Protein AF-A0A1S3HRX1-F1 (afdb_monomer)

Solvent-accessible surface area (backbone atoms only — not comparable to full-atom values): 18757 Å² total; per-residue (Å²): 133,86,77,90,82,87,77,85,77,75,80,80,74,77,83,74,83,79,82,74,72,80,75,78,75,83,76,80,78,80,82,83,80,86,71,64,78,65,57,63,56,55,52,52,51,55,53,50,52,54,50,50,53,50,50,52,53,52,52,49,51,52,48,61,72,64,44,75,78,81,74,72,82,70,83,70,71,83,71,85,70,83,70,76,77,81,67,64,89,84,57,87,84,75,78,77,71,58,75,65,55,68,80,41,41,48,59,50,50,49,50,52,50,49,48,52,53,50,53,50,48,54,63,51,67,52,89,63,55,82,77,51,41,59,55,51,50,53,55,50,51,52,53,50,51,52,54,48,50,55,50,50,52,52,51,51,56,47,48,58,50,47,55,51,32,54,75,67,74,64,65,55,69,66,60,51,53,42,52,50,53,40,49,37,54,50,48,10,49,51,49,41,48,52,39,71,79,34,70,78,41,48,39,72,65,90,72,59,65,88,82,43,62,85,42,58,66,57,50,38,52,54,29,34,53,39,26,49,26,40,48,68,69,65,63,76,48,78,58,42,63,67,38,71,66,54,45,49,53,51,51,52,46,36,52,53,30,50,54,49,51,53,53,52,51,61,61,52,58,69,66,67,76,66,62,72,76,71,76,75,57,72,72,56,58,57,51,53,52,51,53,56,55,55,60,52,61,66,69,66,68,74,76,82,83,80,125

pLDDT: mean 76.07, std 16.67, range [39.56, 96.69]

Secondary structure (DSSP, 8-state):
------------------------------------HHHHHHHHHHHHHHHHHHHHHHHHHHHHHHS---S-----------------TTS-TT----HHHHHTHHHHHHHHHHHHHHHHHHHHHS---HHHHHHHHHHHHHHHHHHHHHHHHHHHHHHHHHHHHHHTT---HHHHHHHHHHHHHHHHHHHHHHHHH-GGGEE--S--TTT-GGGHHHHHHHHHHHHHHHHTT----S-EE-SHHHHHHHHHHHHHHHHHHHHHHHHHHTTTS-PPP-PPPHHHHHHHHHHHHHHHHHHTSSSSS--

Organism: Lingula anatina (NCBI:txid7574)

Mean predicted aligned error: 15.57 Å

Foldseek 3Di:
DDDDDDDDDDDDDDPDPPPPPPPPDDPPDPDPDDDPPVVVVVVVVVVVVVVVVVVVVVVVVVCVVVVPPPPDPPPPPPPPPPPVPPDPPPPPPDPPPDPVCLVCLLVVLVVLLVVLLVLLLVLLPDDDDPVRPVVSLVVNLVVLVVSLVVLVVSLVVLVVVQVVCLVVVNHDPVSLVSSLVSLLSSQLSVQLSVCSVPVPQKPPPVDDCVPPVNCSVV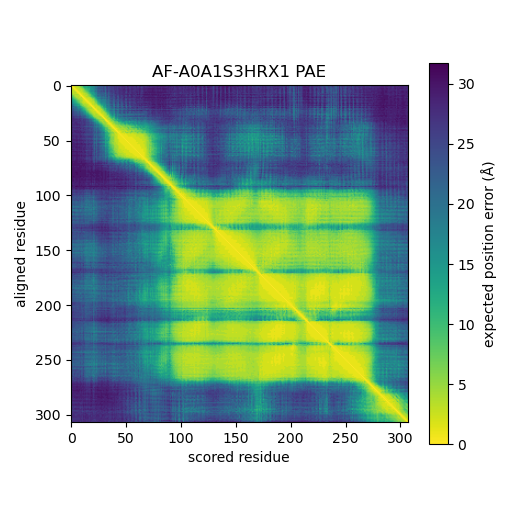SSVLSSVCSVCLLVVVNPRPIDTPDPVNVVSSVVSNVVSVVSVVSVVVVVVVVPPPPPPDDPDVVVVVVVVVVVVVVVVVVVPPPPPPD

Radius of gyration: 33.77 Å; Cα contacts (8 Å, |Δi|>4): 136; chains: 1; bounding box: 106×53×93 Å

Structure (mmCIF, N/CA/C/O backbone):
data_AF-A0A1S3HRX1-F1
#
_entry.id   AF-A0A1S3HRX1-F1
#
loop_
_atom_site.group_PDB
_atom_site.id
_atom_site.type_symbol
_atom_site.label_atom_id
_atom_site.label_alt_id
_atom_site.label_comp_id
_atom_site.label_asym_id
_atom_site.label_entity_id
_atom_site.label_seq_id
_atom_site.pdbx_PDB_ins_code
_atom_site.Cartn_x
_atom_site.Cartn_y
_atom_site.Cartn_z
_atom_site.occupancy
_atom_site.B_iso_or_equiv
_atom_site.auth_seq_id
_atom_site.auth_comp_id
_atom_site.auth_asym_id
_atom_site.auth_atom_id
_atom_site.pdbx_PDB_model_num
ATOM 1 N N . MET A 1 1 ? 41.537 19.576 -44.761 1.00 42.09 1 MET A N 1
ATOM 2 C CA . MET A 1 1 ? 40.512 20.514 -44.271 1.00 42.09 1 MET A CA 1
ATOM 3 C C . MET A 1 1 ? 39.929 19.881 -43.021 1.00 42.09 1 MET A C 1
ATOM 5 O O . MET A 1 1 ? 39.235 18.886 -43.135 1.00 42.09 1 MET A O 1
ATOM 9 N N . GLU A 1 2 ? 40.541 20.124 -41.858 1.00 39.56 2 GLU A N 1
ATOM 10 C CA . GLU A 1 2 ? 40.197 21.249 -40.954 1.00 39.56 2 GLU A CA 1
ATOM 11 C C . GLU A 1 2 ? 38.741 21.136 -40.477 1.00 39.56 2 GLU A C 1
ATOM 13 O O . GLU A 1 2 ? 37.847 21.041 -41.298 1.00 39.56 2 GLU A O 1
ATOM 18 N N . SER A 1 3 ? 38.386 21.162 -39.197 1.00 43.72 3 SER A N 1
ATOM 19 C CA . SER A 1 3 ? 39.132 21.392 -37.968 1.00 43.72 3 SER A CA 1
ATOM 20 C C . SER A 1 3 ? 38.246 20.938 -36.798 1.00 43.72 3 SER A C 1
ATOM 22 O O . SER A 1 3 ? 37.062 21.253 -36.755 1.00 43.72 3 SER A O 1
ATOM 24 N N . ARG A 1 4 ? 38.834 20.172 -35.877 1.00 50.78 4 ARG A N 1
ATOM 25 C CA . ARG A 1 4 ? 38.803 20.370 -34.418 1.00 50.78 4 ARG A CA 1
ATOM 26 C C . ARG A 1 4 ? 37.615 21.162 -33.840 1.00 50.78 4 ARG A C 1
ATOM 28 O O . ARG A 1 4 ? 37.519 22.378 -33.990 1.00 50.78 4 ARG A O 1
ATOM 35 N N . THR A 1 5 ? 36.822 20.507 -32.996 1.00 58.41 5 THR A N 1
ATOM 36 C CA . THR A 1 5 ? 36.239 21.174 -31.821 1.00 58.41 5 THR A CA 1
ATOM 37 C C . THR A 1 5 ? 36.119 20.183 -30.665 1.00 58.41 5 THR A C 1
ATOM 39 O O . THR A 1 5 ? 35.048 19.672 -30.354 1.00 58.41 5 THR A O 1
ATOM 42 N N . ASP A 1 6 ? 37.260 19.918 -30.027 1.00 50.25 6 ASP A N 1
ATOM 43 C CA . ASP A 1 6 ? 37.322 19.382 -28.669 1.00 50.25 6 ASP A CA 1
ATOM 44 C C . ASP A 1 6 ? 36.661 20.386 -27.715 1.00 50.25 6 ASP A C 1
ATOM 46 O O . ASP A 1 6 ? 37.204 21.462 -27.455 1.00 50.25 6 ASP A O 1
ATOM 50 N N . ARG A 1 7 ? 35.485 20.052 -27.177 1.00 53.97 7 ARG A N 1
ATOM 51 C CA . ARG A 1 7 ? 34.995 20.664 -25.938 1.00 53.97 7 ARG A CA 1
ATOM 52 C C . ARG A 1 7 ? 35.254 19.690 -24.805 1.00 53.97 7 ARG A C 1
ATOM 54 O O . ARG A 1 7 ? 34.470 18.777 -24.566 1.00 53.97 7 ARG A O 1
ATOM 61 N N . GLY A 1 8 ? 36.369 19.916 -24.116 1.00 46.22 8 GLY A N 1
ATOM 62 C CA . GLY A 1 8 ? 36.614 19.350 -22.799 1.00 46.22 8 GLY A CA 1
ATOM 63 C C . GLY A 1 8 ? 35.520 19.811 -21.842 1.00 46.22 8 GLY A C 1
ATOM 64 O O . GLY A 1 8 ? 35.420 20.995 -21.523 1.00 46.22 8 GLY A O 1
ATOM 65 N N . MET A 1 9 ? 34.679 18.876 -21.411 1.00 53.16 9 MET A N 1
ATOM 66 C CA . MET A 1 9 ? 33.860 19.048 -20.220 1.00 53.16 9 MET A CA 1
ATOM 67 C C . MET A 1 9 ? 34.734 18.723 -19.014 1.00 53.16 9 MET A C 1
ATOM 69 O O . MET A 1 9 ? 35.189 17.594 -18.842 1.00 53.16 9 MET A O 1
ATOM 73 N N . SER A 1 10 ? 34.997 19.753 -18.214 1.00 59.03 10 SER A N 1
ATOM 74 C CA . SER A 1 10 ? 35.663 19.654 -16.922 1.00 59.03 10 SER A CA 1
ATOM 75 C C . SER A 1 10 ? 34.950 18.645 -16.012 1.00 59.03 10 SER A C 1
ATOM 77 O O . SER A 1 10 ? 33.716 18.595 -16.014 1.00 59.03 10 SER A O 1
ATOM 79 N N . PRO A 1 11 ? 35.687 17.872 -15.200 1.00 58.03 11 PRO A N 1
ATOM 80 C CA . PRO A 1 11 ? 35.081 16.992 -14.216 1.00 58.03 11 PRO A CA 1
ATOM 81 C C . PRO A 1 11 ? 34.375 17.845 -13.157 1.00 58.03 11 PRO A C 1
ATOM 83 O O . PRO A 1 11 ? 34.993 18.682 -12.497 1.00 58.03 11 PRO A O 1
ATOM 86 N N . LEU A 1 12 ? 33.063 17.646 -13.019 1.00 56.06 12 LEU A N 1
ATOM 87 C CA . LEU A 1 12 ? 32.289 18.142 -11.886 1.00 56.06 12 LEU A CA 1
ATOM 88 C C . LEU A 1 12 ? 32.922 17.583 -10.611 1.00 56.06 12 LEU A C 1
ATOM 90 O O . LEU A 1 12 ? 32.991 16.369 -10.420 1.00 56.06 12 LEU A O 1
ATOM 94 N N . GLY A 1 13 ? 33.440 18.501 -9.796 1.00 50.53 13 GLY A N 1
ATOM 95 C CA . GLY A 1 13 ? 34.113 18.209 -8.544 1.00 50.53 13 GLY A CA 1
ATOM 96 C C . GLY A 1 13 ? 33.256 17.325 -7.649 1.00 50.53 13 GLY A C 1
ATOM 97 O O . GLY A 1 13 ? 32.066 17.572 -7.450 1.00 50.53 13 GLY A O 1
ATOM 98 N N . GLN A 1 14 ? 33.890 16.289 -7.108 1.00 51.47 14 GLN A N 1
ATOM 99 C CA . GLN A 1 14 ? 33.350 15.558 -5.977 1.00 51.47 14 GLN A CA 1
ATOM 100 C C . GLN A 1 14 ? 33.112 16.543 -4.822 1.00 51.47 14 GLN A C 1
ATOM 102 O O . GLN A 1 14 ? 33.999 17.351 -4.531 1.00 51.47 14 GLN A O 1
ATOM 107 N N . PRO A 1 15 ? 31.956 16.487 -4.142 1.00 48.00 15 PRO A N 1
ATOM 108 C CA . PRO A 1 15 ? 31.796 17.180 -2.877 1.00 48.00 15 PRO A CA 1
ATOM 109 C C . PRO A 1 15 ? 32.781 16.566 -1.878 1.00 48.00 15 PRO A C 1
ATOM 111 O O . PRO A 1 15 ? 32.662 15.396 -1.513 1.00 48.00 15 PRO A O 1
ATOM 114 N N . GLN A 1 16 ? 33.788 17.347 -1.482 1.00 53.00 16 GLN A N 1
ATOM 115 C CA . GLN A 1 16 ? 34.610 17.029 -0.320 1.00 53.00 16 GLN A CA 1
ATOM 116 C C . GLN A 1 16 ? 33.687 16.880 0.899 1.00 53.00 16 GLN A C 1
ATOM 118 O O . GLN A 1 16 ? 32.853 17.762 1.123 1.00 53.00 16 GLN A O 1
ATOM 123 N N . PRO A 1 17 ? 33.833 15.819 1.710 1.00 52.00 17 PRO A N 1
ATOM 124 C CA . PRO A 1 17 ? 33.297 15.828 3.058 1.00 52.00 17 PRO A CA 1
ATOM 125 C C . PRO A 1 17 ? 34.057 16.911 3.828 1.00 52.00 17 PRO A C 1
ATOM 127 O O . PRO A 1 17 ? 35.253 16.795 4.088 1.00 52.00 17 PRO A O 1
ATOM 130 N N . SER A 1 18 ? 33.378 18.014 4.123 1.00 48.25 18 SER A N 1
ATOM 131 C CA . SER A 1 18 ? 33.840 18.973 5.113 1.00 48.25 18 SER A CA 1
ATOM 132 C C . SER A 1 18 ? 33.738 18.298 6.478 1.00 48.25 18 SER A C 1
ATOM 134 O O . SER A 1 18 ? 32.700 18.357 7.137 1.00 48.25 18 SER A O 1
ATOM 136 N N . ASP A 1 19 ? 34.821 17.625 6.860 1.00 45.62 19 ASP A N 1
ATOM 137 C CA . ASP A 1 19 ? 35.145 17.254 8.232 1.00 45.62 19 ASP A CA 1
ATOM 138 C C . ASP A 1 19 ? 35.367 18.539 9.042 1.00 45.62 19 ASP A C 1
ATOM 140 O O . ASP A 1 19 ? 36.486 18.916 9.385 1.00 45.62 19 ASP A O 1
ATOM 144 N N . GLU A 1 20 ? 34.283 19.254 9.337 1.00 48.41 20 GLU A N 1
ATOM 145 C CA . GLU A 1 20 ? 34.289 20.286 10.365 1.00 48.41 20 GLU A CA 1
ATOM 146 C C . GLU A 1 20 ? 34.084 19.590 11.714 1.00 48.41 20 GLU A C 1
ATOM 148 O O . GLU A 1 20 ? 33.021 19.617 12.334 1.00 48.41 20 GLU A O 1
ATOM 153 N N . TYR A 1 21 ? 35.142 18.908 12.158 1.00 45.00 21 TYR A N 1
ATOM 154 C CA . TYR A 1 21 ? 35.324 18.613 13.568 1.00 45.00 21 TYR A CA 1
ATOM 155 C C . TYR A 1 21 ? 35.426 19.957 14.284 1.00 45.00 21 TYR A C 1
ATOM 157 O O . TYR A 1 21 ? 36.464 20.622 14.267 1.00 45.00 21 TYR A O 1
ATOM 165 N N . VAL A 1 22 ? 34.323 20.364 14.913 1.00 49.66 22 VAL A N 1
ATOM 166 C CA . VAL A 1 22 ? 34.325 21.415 15.928 1.00 49.66 22 VAL A CA 1
ATOM 167 C C . VAL A 1 22 ? 35.198 20.910 17.070 1.00 49.66 22 VAL A C 1
ATOM 169 O O . VAL A 1 22 ? 34.763 20.204 17.978 1.00 49.66 22 VAL A O 1
ATOM 172 N N . THR A 1 23 ? 36.476 21.251 16.969 1.00 47.25 23 THR A N 1
ATOM 173 C CA . THR A 1 23 ? 37.450 21.158 18.045 1.00 47.25 23 THR A CA 1
ATOM 174 C C . THR A 1 23 ? 36.972 22.152 19.097 1.00 47.25 23 THR A C 1
ATOM 176 O O . THR A 1 23 ? 37.169 23.358 18.957 1.00 47.25 23 THR A O 1
ATOM 179 N N . LEU A 1 24 ? 36.232 21.667 20.098 1.00 52.12 24 LEU A N 1
ATOM 180 C CA . LEU A 1 24 ? 35.889 22.464 21.267 1.00 52.12 24 LEU A CA 1
ATOM 181 C C . LEU A 1 24 ? 37.191 22.761 22.001 1.00 52.12 24 LEU A C 1
ATOM 183 O O . LEU A 1 24 ? 37.746 21.919 22.706 1.00 52.12 24 LEU A O 1
ATOM 187 N N . ASP A 1 25 ? 37.678 23.965 21.734 1.00 50.62 25 ASP A N 1
ATOM 188 C CA . ASP A 1 25 ? 38.873 24.550 22.297 1.00 50.62 25 ASP A CA 1
ATOM 189 C C . ASP A 1 25 ? 38.779 24.524 23.826 1.00 50.62 25 ASP A C 1
ATOM 191 O O . ASP A 1 25 ? 37.834 25.037 24.444 1.00 50.62 25 ASP A O 1
ATOM 195 N N . GLY A 1 26 ? 39.753 23.846 24.425 1.00 51.34 26 GLY A N 1
ATOM 196 C CA . GLY A 1 26 ? 39.881 23.654 25.854 1.00 51.34 26 GLY A CA 1
ATOM 197 C C . GLY A 1 26 ? 40.194 24.975 26.536 1.00 51.34 26 GLY A C 1
ATOM 198 O O . GLY A 1 26 ? 41.351 25.311 26.769 1.00 51.34 26 GLY A O 1
ATOM 199 N N . LYS A 1 27 ? 39.155 25.709 26.941 1.00 50.81 27 LYS A N 1
ATOM 200 C CA . LYS A 1 27 ? 39.297 26.692 28.014 1.00 50.81 27 LYS A CA 1
ATOM 201 C C . LYS A 1 27 ? 39.373 25.954 29.340 1.00 50.81 27 LYS A C 1
ATOM 203 O O . LYS A 1 27 ? 38.361 25.595 29.937 1.00 50.81 27 LYS A O 1
ATOM 208 N N . GLU A 1 28 ? 40.609 25.760 29.788 1.00 48.09 28 GLU A N 1
ATOM 209 C CA . GLU A 1 28 ? 40.969 25.405 31.154 1.00 48.09 28 GLU A CA 1
ATOM 210 C C . GLU A 1 28 ? 40.295 26.369 32.145 1.00 48.09 28 GLU A C 1
ATOM 212 O O . GLU A 1 28 ? 40.763 27.477 32.426 1.00 48.09 28 GLU A O 1
ATOM 217 N N . GLY A 1 29 ? 39.153 25.933 32.675 1.00 47.12 29 GLY A N 1
ATOM 218 C CA . GLY A 1 29 ? 38.481 26.548 33.807 1.00 47.12 29 GLY A CA 1
ATOM 219 C C . GLY A 1 29 ? 39.320 26.354 35.063 1.00 47.12 29 GLY A C 1
ATOM 220 O O . GLY A 1 29 ? 39.216 25.344 35.756 1.00 47.12 29 GLY A O 1
ATOM 221 N N . LYS A 1 30 ? 40.163 27.347 35.350 1.00 52.59 30 LYS A N 1
ATOM 222 C CA . LYS A 1 30 ? 40.790 27.547 36.656 1.00 52.59 30 LYS A CA 1
ATOM 223 C C . LYS A 1 30 ? 39.727 27.552 37.760 1.00 52.59 30 LYS A C 1
ATOM 225 O O . LYS A 1 30 ? 38.864 28.420 37.784 1.00 52.59 30 LYS A O 1
ATOM 230 N N . GLY A 1 31 ? 39.904 26.656 38.728 1.00 54.81 31 GLY A N 1
ATOM 231 C CA . GLY A 1 31 ? 39.615 26.944 40.132 1.00 54.81 31 GLY A CA 1
ATOM 232 C C . GLY A 1 31 ? 38.155 26.867 40.572 1.00 54.81 31 GLY A C 1
ATOM 233 O O . GLY A 1 31 ? 37.608 27.860 41.029 1.00 54.81 31 GLY A O 1
ATOM 234 N N . ILE A 1 32 ? 37.578 25.664 40.560 1.00 54.06 32 ILE A N 1
ATOM 235 C CA . ILE A 1 32 ? 36.583 25.258 41.568 1.00 54.06 32 ILE A CA 1
ATOM 236 C C . ILE A 1 32 ? 37.064 23.921 42.143 1.00 54.06 32 ILE A C 1
ATOM 238 O O . ILE A 1 32 ? 36.515 22.855 41.886 1.00 54.06 32 ILE A O 1
ATOM 242 N N . LYS A 1 33 ? 38.198 23.973 42.845 1.00 52.62 33 LYS A N 1
ATOM 243 C CA . LYS A 1 33 ? 38.560 22.940 43.815 1.00 52.62 33 LYS A CA 1
ATOM 244 C C . LYS A 1 33 ? 37.892 23.362 45.117 1.00 52.62 33 LYS A C 1
ATOM 246 O O . LYS A 1 33 ? 37.971 24.532 45.474 1.00 52.62 33 LYS A O 1
ATOM 251 N N . ASP A 1 34 ? 37.219 22.413 45.751 1.00 57.47 34 ASP A N 1
ATOM 252 C CA . ASP A 1 34 ? 36.608 22.524 47.080 1.00 57.47 34 ASP A CA 1
ATOM 253 C C . ASP A 1 34 ? 35.141 22.982 47.106 1.00 57.47 34 ASP A C 1
ATOM 255 O O . ASP A 1 34 ? 34.710 23.712 47.996 1.00 57.47 34 ASP A O 1
ATOM 259 N N . MET A 1 35 ? 34.327 22.467 46.176 1.00 50.81 35 MET A N 1
ATOM 260 C CA . MET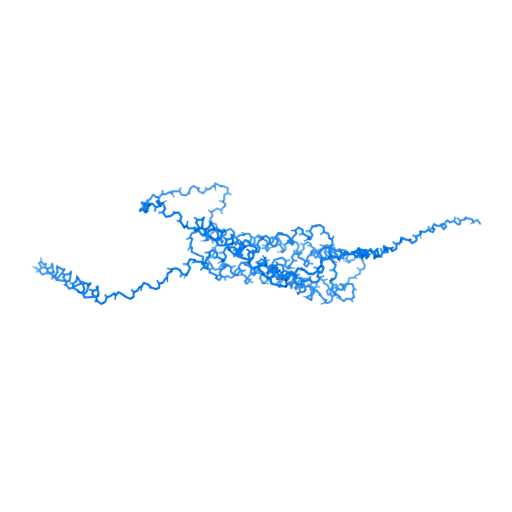 A 1 35 ? 32.900 22.286 46.458 1.00 50.81 35 MET A CA 1
ATOM 261 C C . MET A 1 35 ? 32.691 20.848 46.969 1.00 50.81 35 MET A C 1
ATOM 263 O O . MET A 1 35 ? 33.071 19.903 46.273 1.00 50.81 35 MET A O 1
ATOM 267 N N . PRO A 1 36 ? 32.163 20.644 48.190 1.00 53.59 36 PRO A N 1
ATOM 268 C CA . PRO A 1 36 ? 32.028 19.316 48.777 1.00 53.59 36 PRO A CA 1
ATOM 269 C C . PRO A 1 36 ? 31.105 18.446 47.917 1.00 53.59 36 PRO A C 1
ATOM 271 O O . PRO A 1 36 ? 29.991 18.848 47.584 1.00 53.59 36 PRO A O 1
ATOM 274 N N . LEU A 1 37 ? 31.570 17.234 47.599 1.00 54.91 37 LEU A N 1
ATOM 275 C CA . LEU A 1 37 ? 30.915 16.219 46.756 1.00 54.91 37 LEU A CA 1
ATOM 276 C C . LEU A 1 37 ? 29.462 15.883 47.166 1.00 54.91 37 LEU A C 1
ATOM 278 O O . LEU A 1 37 ? 28.722 15.322 46.366 1.00 54.91 37 LEU A O 1
ATOM 282 N N . GLN A 1 38 ? 29.030 16.269 48.372 1.00 55.91 38 GLN A N 1
ATOM 283 C CA . GLN A 1 38 ? 27.639 16.168 48.830 1.00 55.91 38 GLN A CA 1
ATOM 284 C C . GLN A 1 38 ? 26.682 17.182 48.177 1.00 55.91 38 GLN A C 1
ATOM 286 O O . GLN A 1 38 ? 25.511 16.881 47.978 1.00 55.91 38 GLN A O 1
ATOM 291 N N . VAL A 1 39 ? 27.144 18.375 47.791 1.00 55.66 39 VAL A N 1
ATOM 292 C CA . VAL A 1 39 ? 26.237 19.430 47.295 1.00 55.66 39 VAL A CA 1
ATOM 293 C C . VAL A 1 39 ? 25.766 19.156 45.861 1.00 55.66 39 VAL A C 1
ATOM 295 O O . VAL A 1 39 ? 24.662 19.545 45.481 1.00 55.66 39 VAL A O 1
ATOM 298 N N . GLN A 1 40 ? 26.557 18.437 45.059 1.00 55.66 40 GLN A N 1
ATOM 299 C CA . GLN A 1 40 ? 26.196 18.122 43.672 1.00 55.66 40 GLN A CA 1
ATOM 300 C C . GLN A 1 40 ? 25.168 16.980 43.580 1.00 55.66 40 GLN A C 1
ATOM 302 O O . GLN A 1 40 ? 24.293 17.016 42.712 1.00 55.66 40 GLN A O 1
ATOM 307 N N . SER A 1 41 ? 25.200 16.017 44.512 1.00 61.25 41 SER A N 1
ATOM 308 C CA . SER A 1 41 ? 24.144 15.002 44.644 1.00 61.25 41 SER A CA 1
ATOM 309 C C . SER A 1 41 ? 22.827 15.601 45.143 1.00 61.25 41 SER A C 1
ATOM 311 O O . SER A 1 41 ? 21.755 15.224 44.663 1.00 61.25 41 SER A O 1
ATOM 313 N N . ASP A 1 42 ? 22.896 16.586 46.039 1.00 65.25 42 ASP A N 1
ATOM 314 C CA . ASP A 1 42 ? 21.706 17.230 46.609 1.00 65.25 42 ASP A CA 1
ATOM 315 C C . ASP A 1 42 ? 21.010 18.166 45.608 1.00 65.25 42 ASP A C 1
ATOM 317 O O . ASP A 1 42 ? 19.785 18.308 45.607 1.00 65.25 42 ASP A O 1
ATOM 321 N N . LEU A 1 43 ? 21.769 18.783 44.697 1.00 68.19 43 LEU A N 1
ATOM 322 C CA . LEU A 1 43 ? 21.186 19.612 43.643 1.00 68.19 43 LEU A CA 1
ATOM 323 C C . LEU A 1 43 ? 20.495 18.759 42.564 1.00 68.19 43 LEU A C 1
ATOM 325 O O . LEU A 1 43 ? 19.415 19.119 42.090 1.00 68.19 43 LEU A O 1
ATOM 329 N N . SER A 1 44 ? 21.073 17.602 42.225 1.00 77.12 44 SER A N 1
ATOM 330 C CA . SER A 1 44 ? 20.492 16.664 41.256 1.00 77.12 44 SER A CA 1
ATOM 331 C C . SER A 1 44 ? 19.204 16.017 41.768 1.00 77.12 44 SER A C 1
ATOM 333 O O . SER A 1 44 ? 18.277 15.802 40.986 1.00 77.12 44 SER A O 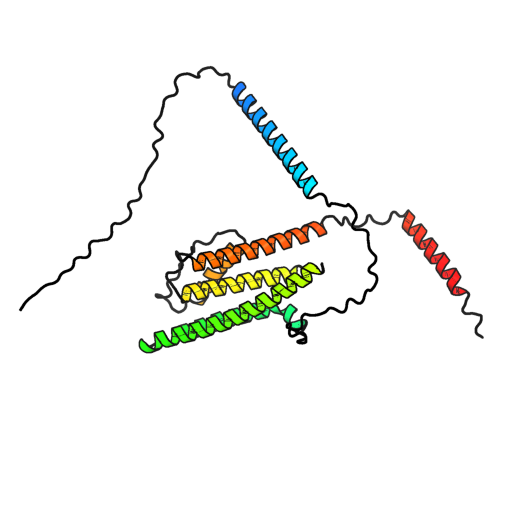1
ATOM 335 N N . THR A 1 45 ? 19.121 15.711 43.064 1.00 83.00 45 THR A N 1
ATOM 336 C CA . THR A 1 45 ? 17.915 15.117 43.667 1.00 83.00 45 THR A CA 1
ATOM 337 C C . THR A 1 45 ? 16.757 16.110 43.693 1.00 83.00 45 THR A C 1
ATOM 339 O O . THR A 1 45 ? 15.653 15.762 43.279 1.00 83.00 45 THR A O 1
ATOM 342 N N . ARG A 1 46 ? 17.010 17.382 44.028 1.00 82.56 46 ARG A N 1
ATOM 343 C CA . ARG A 1 46 ? 15.980 18.437 43.974 1.00 82.56 46 ARG A CA 1
ATOM 344 C C . ARG A 1 46 ? 15.458 18.702 42.561 1.00 82.56 46 ARG A C 1
ATOM 346 O O . ARG A 1 46 ? 14.258 18.910 42.369 1.00 82.56 46 ARG A O 1
ATOM 353 N N . GLN A 1 47 ? 16.331 18.685 41.554 1.00 87.25 47 GLN A N 1
ATOM 354 C CA . GLN A 1 47 ? 15.902 18.837 40.158 1.00 87.25 47 GLN A CA 1
ATOM 355 C C . GLN A 1 47 ? 15.045 17.653 39.692 1.00 87.25 47 GLN A C 1
ATOM 357 O O . GLN A 1 47 ? 14.039 17.862 39.010 1.00 87.25 47 GLN A O 1
ATOM 362 N N . LEU A 1 48 ? 15.395 16.433 40.108 1.00 88.38 48 LEU A N 1
ATOM 363 C CA . LEU A 1 48 ? 14.629 15.226 39.805 1.00 88.38 48 LEU A CA 1
ATOM 364 C C . LEU A 1 48 ? 13.241 15.242 40.464 1.00 88.38 48 LEU A C 1
ATOM 366 O O . LEU A 1 48 ? 12.254 14.925 39.804 1.00 88.38 48 LEU A O 1
ATOM 370 N N . GLU A 1 49 ? 13.143 15.675 41.724 1.00 94.31 49 GLU A N 1
ATOM 371 C CA . GLU A 1 49 ? 11.857 15.838 42.420 1.00 94.31 49 GLU A CA 1
ATOM 372 C C . GLU A 1 49 ? 10.951 16.858 41.724 1.00 94.31 49 GLU A C 1
ATOM 374 O O . GLU A 1 49 ? 9.754 16.622 41.552 1.00 94.31 49 GLU A O 1
ATOM 379 N N . THR A 1 50 ? 11.526 17.968 41.258 1.00 91.88 50 THR A N 1
ATOM 380 C CA . THR A 1 50 ? 10.772 19.006 40.541 1.00 91.88 50 THR A CA 1
ATOM 381 C C . THR A 1 50 ? 10.247 18.480 39.197 1.00 91.88 50 THR A C 1
ATOM 383 O O . THR A 1 50 ? 9.119 18.777 38.800 1.00 91.88 50 THR A O 1
ATOM 386 N N . LEU A 1 51 ? 11.043 17.661 38.500 1.00 90.62 51 LEU A N 1
ATOM 387 C CA . LEU A 1 51 ? 10.643 16.997 37.257 1.00 90.62 51 LEU A CA 1
ATOM 388 C C . LEU A 1 51 ? 9.527 15.974 37.484 1.00 90.62 51 LEU A C 1
ATOM 390 O O . LEU A 1 51 ? 8.546 15.986 36.742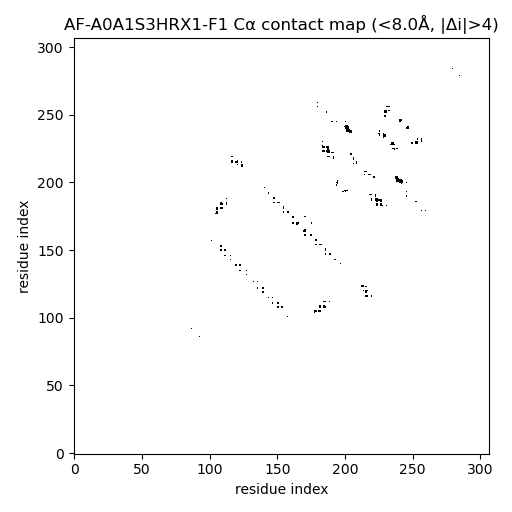 1.00 90.62 51 LEU A O 1
ATOM 394 N N . LEU A 1 52 ? 9.642 15.146 38.525 1.00 93.12 52 LEU A N 1
ATOM 395 C CA . LEU A 1 52 ? 8.613 14.176 38.905 1.00 93.12 52 LEU A CA 1
ATOM 396 C C . LEU A 1 52 ? 7.293 14.864 39.265 1.00 93.12 52 LEU A C 1
ATOM 398 O O . LEU A 1 52 ? 6.248 14.474 38.749 1.00 93.12 52 LEU A O 1
ATOM 402 N N . GLN A 1 53 ? 7.331 15.945 40.051 1.00 95.75 53 GLN A N 1
ATOM 403 C CA . GLN A 1 53 ? 6.127 16.721 40.370 1.00 95.75 53 GLN A CA 1
ATOM 404 C C . GLN A 1 53 ? 5.473 17.341 39.129 1.00 95.75 53 GLN A C 1
ATOM 406 O O . GLN A 1 53 ? 4.244 17.389 39.032 1.00 95.75 53 GLN A O 1
ATOM 411 N N . ASN A 1 54 ? 6.270 17.815 38.169 1.00 92.81 54 ASN A N 1
ATOM 412 C CA . ASN A 1 54 ? 5.737 18.359 36.921 1.00 92.81 54 ASN A CA 1
ATOM 413 C C . ASN A 1 54 ? 5.111 17.272 36.040 1.00 92.81 54 ASN A C 1
ATOM 415 O O . ASN A 1 54 ? 4.065 17.523 35.433 1.00 92.81 54 ASN A O 1
ATOM 419 N N . LEU A 1 55 ? 5.700 16.074 36.010 1.00 92.88 55 LEU A N 1
ATOM 420 C CA . LEU A 1 55 ? 5.157 14.896 35.327 1.00 92.88 55 LEU A CA 1
ATOM 421 C C . LEU A 1 55 ? 3.831 14.445 35.949 1.00 92.88 55 LEU A C 1
ATOM 423 O O . LEU A 1 55 ? 2.862 14.213 35.227 1.00 92.88 55 LEU A O 1
ATOM 427 N N . ASP A 1 56 ? 3.740 14.418 37.279 1.00 95.00 56 ASP A N 1
ATOM 428 C CA . ASP A 1 56 ? 2.496 14.086 37.977 1.00 95.00 56 ASP A CA 1
ATOM 429 C C . ASP A 1 56 ? 1.400 15.124 37.722 1.00 95.00 56 ASP A C 1
ATOM 431 O O . ASP A 1 56 ? 0.259 14.757 37.425 1.00 95.00 56 ASP A O 1
ATOM 435 N N . ARG A 1 57 ? 1.740 16.421 37.743 1.00 91.81 57 ARG A N 1
ATOM 436 C CA . ARG A 1 57 ? 0.799 17.497 37.390 1.00 91.81 57 ARG A CA 1
ATOM 437 C C . ARG A 1 57 ? 0.297 17.388 35.955 1.00 91.81 57 ARG A C 1
ATOM 439 O O . ARG A 1 57 ? -0.901 17.552 35.722 1.00 91.81 57 ARG A O 1
ATOM 446 N N . THR A 1 58 ? 1.179 17.106 34.996 1.00 91.69 58 THR A N 1
ATOM 447 C CA . THR A 1 58 ? 0.762 16.933 33.596 1.00 91.69 58 THR A CA 1
ATOM 448 C C . THR A 1 58 ? -0.074 15.673 33.417 1.00 91.69 58 THR A C 1
ATOM 450 O O . THR A 1 58 ? -1.093 15.733 32.730 1.00 91.69 58 THR A O 1
ATOM 453 N N . SER A 1 59 ? 0.261 14.569 34.093 1.00 93.75 59 SER A N 1
ATOM 454 C CA . SER A 1 59 ? -0.565 13.357 34.057 1.00 93.75 59 SER A CA 1
ATOM 455 C C . SER A 1 59 ? -1.961 13.602 34.640 1.00 93.75 59 SER A C 1
ATOM 457 O O . SER A 1 59 ? -2.951 13.164 34.056 1.00 93.75 59 SER A O 1
ATOM 459 N N . ALA A 1 60 ? -2.069 14.369 35.731 1.00 90.75 60 ALA A N 1
ATOM 460 C CA . ALA A 1 60 ? -3.347 14.723 36.341 1.00 90.75 60 ALA A CA 1
ATOM 461 C C . ALA A 1 60 ? -4.203 15.604 35.419 1.00 90.75 60 ALA A C 1
ATOM 463 O O . ALA A 1 60 ? -5.405 15.377 35.307 1.00 90.75 60 ALA A O 1
ATOM 464 N N . HIS A 1 61 ? -3.604 16.567 34.711 1.00 89.50 61 HIS A N 1
ATOM 465 C CA . HIS A 1 61 ? -4.316 17.359 33.703 1.00 89.50 61 HIS A CA 1
ATOM 466 C C . HIS A 1 61 ? -4.774 16.523 32.510 1.00 89.50 61 HIS A C 1
ATOM 468 O O . HIS A 1 61 ? -5.911 16.676 32.074 1.00 89.50 61 HIS A O 1
ATOM 474 N N . VAL A 1 62 ? -3.941 15.605 32.015 1.00 83.94 62 VAL A N 1
ATOM 475 C CA . VAL A 1 62 ? -4.333 14.691 30.934 1.00 83.94 62 VAL A CA 1
ATOM 476 C C . VAL A 1 62 ? -5.457 13.764 31.396 1.00 83.94 62 VAL A C 1
ATOM 478 O O . VAL A 1 62 ? -6.431 13.598 30.670 1.00 83.94 62 VAL A O 1
ATOM 481 N N . ARG A 1 63 ? -5.396 13.230 32.623 1.00 84.75 63 ARG A N 1
ATOM 482 C CA . ARG A 1 63 ? -6.496 12.446 33.206 1.00 84.75 63 ARG A CA 1
ATOM 483 C C . ARG A 1 63 ? -7.762 13.268 33.403 1.00 84.75 63 ARG A C 1
ATOM 485 O O . ARG A 1 63 ? -8.827 12.732 33.168 1.00 84.75 63 ARG A O 1
ATOM 492 N N . ALA A 1 64 ? -7.676 14.539 33.789 1.00 83.44 64 ALA A N 1
ATOM 493 C CA . ALA A 1 64 ? -8.847 15.410 33.910 1.00 83.44 64 ALA A CA 1
ATOM 494 C C . ALA A 1 64 ? -9.460 15.770 32.543 1.00 83.44 64 ALA A C 1
ATOM 496 O O . ALA A 1 64 ? -10.673 15.904 32.438 1.00 83.44 64 ALA A O 1
ATOM 497 N N . PHE A 1 65 ? -8.639 15.888 31.494 1.00 81.88 65 PHE A N 1
ATOM 498 C CA . PHE A 1 65 ? -9.103 16.085 30.116 1.00 81.88 65 PHE A CA 1
ATOM 499 C C . PHE A 1 65 ? -9.697 14.818 29.493 1.00 81.88 65 PHE A C 1
ATOM 501 O O . PHE A 1 65 ? -10.606 14.907 28.673 1.00 81.88 65 PHE A O 1
ATOM 508 N N . LEU A 1 66 ? -9.155 13.652 29.848 1.00 76.50 66 LEU A N 1
ATOM 509 C CA . LEU A 1 66 ? -9.630 12.348 29.388 1.00 76.50 66 LEU A CA 1
ATOM 510 C C . LEU A 1 66 ? -10.741 11.776 30.267 1.00 76.50 66 LEU A C 1
ATOM 512 O O . LEU A 1 66 ? -11.413 10.847 29.827 1.00 76.50 66 LEU A O 1
ATOM 516 N N . ALA A 1 67 ? -10.925 12.303 31.483 1.00 80.75 67 ALA A N 1
ATOM 517 C CA . ALA A 1 67 ? -12.039 11.954 32.344 1.00 80.75 67 ALA A CA 1
ATOM 518 C C . ALA A 1 67 ? -13.304 12.190 31.518 1.00 80.75 67 ALA A C 1
ATOM 520 O O . ALA A 1 67 ? -13.527 13.324 31.069 1.00 80.75 67 ALA A O 1
ATOM 521 N N . PRO A 1 68 ? -14.086 11.130 31.247 1.00 59.09 68 PRO A N 1
ATOM 522 C CA . PRO A 1 68 ? -15.307 11.252 30.484 1.00 59.09 68 PRO A CA 1
ATOM 523 C C . PRO A 1 68 ? -16.100 12.387 31.106 1.00 59.09 68 PRO A C 1
ATOM 525 O O . PRO A 1 68 ? -16.301 12.431 32.320 1.00 59.09 68 PRO A O 1
ATOM 528 N N . THR A 1 69 ? -16.481 13.365 30.293 1.00 60.47 69 THR A N 1
ATOM 529 C CA . THR A 1 69 ? -17.442 14.365 30.733 1.00 60.47 69 THR A CA 1
ATOM 530 C C . THR A 1 69 ? -18.769 13.625 30.901 1.00 60.47 69 THR A C 1
ATOM 532 O O . THR A 1 69 ? -19.623 13.666 30.024 1.00 60.47 69 THR A O 1
ATOM 535 N N . ASP A 1 70 ? -18.937 12.944 32.038 1.00 51.72 70 ASP A N 1
ATOM 536 C CA . ASP A 1 70 ? -20.145 12.236 32.492 1.00 51.72 70 ASP A CA 1
ATOM 537 C C . ASP A 1 70 ? -21.300 13.209 32.799 1.00 51.72 70 ASP A C 1
ATOM 539 O O . ASP A 1 70 ? -22.333 12.870 33.378 1.00 51.72 70 ASP A O 1
ATOM 543 N N . GLY A 1 71 ? -21.161 14.457 32.355 1.00 50.44 71 GLY A N 1
ATOM 544 C CA . GLY A 1 71 ? -22.227 15.426 32.273 1.00 50.44 71 GLY A CA 1
ATOM 545 C C . GLY A 1 71 ? -23.169 15.098 31.121 1.00 50.44 71 GLY A C 1
ATOM 546 O O . GLY A 1 71 ? -23.033 15.613 30.016 1.00 50.44 71 GLY A O 1
ATOM 547 N N . HIS A 1 72 ? -24.235 14.369 31.442 1.00 46.81 72 HIS A N 1
ATOM 548 C CA . HIS A 1 72 ? -25.554 14.643 30.873 1.00 46.81 72 HIS A CA 1
ATOM 549 C C . HIS A 1 72 ? -25.815 14.267 29.398 1.00 46.81 72 HIS A C 1
ATOM 551 O O . HIS A 1 72 ? -26.700 14.860 28.774 1.00 46.81 72 HIS A O 1
ATOM 557 N N . MET A 1 73 ? -25.235 13.185 28.863 1.00 49.25 73 MET A N 1
ATOM 558 C CA . MET A 1 73 ? -25.966 12.420 27.833 1.00 49.25 73 MET A CA 1
ATOM 559 C C . MET A 1 73 ? -27.085 11.629 28.505 1.00 49.25 73 MET A C 1
ATOM 561 O O . MET A 1 73 ? -27.033 10.422 28.718 1.00 49.25 73 MET A O 1
ATOM 565 N N . ARG A 1 74 ? -28.120 12.393 28.863 1.00 46.78 74 ARG A N 1
ATOM 566 C CA . ARG A 1 74 ? -29.468 11.933 29.150 1.00 46.78 74 ARG A CA 1
ATOM 567 C C . ARG A 1 74 ? -29.794 10.864 28.113 1.00 46.78 74 ARG A C 1
ATOM 569 O O . ARG A 1 74 ? -29.813 11.142 26.916 1.00 46.78 74 ARG A O 1
ATOM 576 N N . GLN A 1 75 ? -29.997 9.656 28.611 1.00 42.69 75 GLN A N 1
ATOM 577 C CA . GLN A 1 75 ? -30.499 8.490 27.913 1.00 42.69 75 GLN A CA 1
ATOM 578 C C . GLN A 1 75 ? -31.872 8.846 27.315 1.00 42.69 75 GLN A C 1
ATOM 580 O O . GLN A 1 75 ? -32.919 8.557 27.886 1.00 42.69 75 GLN A O 1
ATOM 585 N N . GLU A 1 76 ? -31.886 9.576 26.198 1.00 46.25 76 GLU A N 1
ATOM 586 C CA . GLU A 1 76 ? -33.070 9.701 25.365 1.00 46.25 76 GLU A CA 1
ATOM 587 C C . GLU A 1 76 ? -33.330 8.306 24.811 1.00 46.25 76 GLU A C 1
ATOM 589 O O . GLU A 1 76 ? -32.632 7.824 23.915 1.00 46.25 76 GLU A O 1
ATOM 594 N N . GLU A 1 77 ? -34.329 7.641 25.392 1.00 45.97 77 GLU A N 1
ATOM 595 C CA . GLU A 1 77 ? -34.974 6.478 24.803 1.00 45.97 77 GLU A CA 1
ATOM 596 C C . GLU A 1 77 ? -35.082 6.677 23.286 1.00 45.97 77 GLU A C 1
ATOM 598 O O . GLU A 1 77 ? -35.571 7.725 22.836 1.00 45.97 77 GLU A O 1
ATOM 603 N N . PRO A 1 78 ? -34.682 5.690 22.466 1.00 47.66 78 PRO A N 1
ATOM 604 C CA . PRO A 1 78 ? -34.834 5.773 21.029 1.00 47.66 78 PRO A CA 1
ATOM 605 C C . PRO A 1 78 ? -36.323 5.656 20.692 1.00 47.66 78 PRO A C 1
ATOM 607 O O . PRO A 1 78 ? -36.817 4.617 20.247 1.00 47.66 78 PRO A O 1
ATOM 610 N N . ARG A 1 79 ? -37.062 6.762 20.843 1.00 47.28 79 ARG A N 1
ATOM 611 C CA . ARG A 1 79 ? -38.322 6.983 20.145 1.00 47.28 79 ARG A CA 1
ATOM 612 C C . ARG A 1 79 ? -38.019 6.711 18.686 1.00 47.28 79 ARG A C 1
ATOM 614 O O . ARG A 1 79 ? -37.273 7.455 18.053 1.00 47.28 79 ARG A O 1
ATOM 621 N N . ARG A 1 80 ? -38.605 5.621 18.180 1.00 50.88 80 ARG A N 1
ATOM 622 C CA . ARG A 1 80 ? -38.658 5.156 16.788 1.00 50.88 80 ARG A CA 1
ATOM 623 C C . ARG A 1 80 ? -39.163 6.260 15.846 1.00 50.88 80 ARG A C 1
ATOM 625 O O . ARG A 1 80 ? -40.194 6.128 15.192 1.00 50.88 80 ARG A O 1
ATOM 632 N N . ARG A 1 81 ? -38.443 7.373 15.718 1.00 48.44 81 ARG A N 1
ATOM 633 C CA . ARG A 1 81 ? -38.619 8.316 14.627 1.00 48.44 81 ARG A CA 1
ATOM 634 C C . ARG A 1 81 ? -38.029 7.623 13.418 1.00 48.44 81 ARG A C 1
ATOM 636 O O . ARG A 1 81 ? -36.814 7.565 13.244 1.00 48.44 81 ARG A O 1
ATOM 643 N N . ARG A 1 82 ? -38.926 7.089 12.586 1.00 54.59 82 ARG A N 1
ATOM 644 C CA . ARG A 1 82 ? -38.714 6.806 11.163 1.00 54.59 82 ARG A CA 1
ATOM 645 C C . ARG A 1 82 ? -38.165 8.072 10.487 1.00 54.59 82 ARG A C 1
ATOM 647 O O . ARG A 1 82 ? -38.876 8.750 9.752 1.00 54.59 82 ARG A O 1
ATOM 654 N N . ARG A 1 83 ? -36.898 8.418 10.726 1.00 50.47 83 ARG A N 1
ATOM 655 C CA . ARG A 1 83 ? -36.147 9.338 9.879 1.00 50.47 83 ARG A CA 1
ATOM 656 C C . ARG A 1 83 ? -35.997 8.604 8.558 1.00 50.47 83 ARG A C 1
ATOM 658 O O . ARG A 1 83 ? -35.143 7.730 8.409 1.00 50.47 83 ARG A O 1
ATOM 665 N N . ARG A 1 84 ? -36.907 8.906 7.628 1.00 55.47 84 ARG A N 1
ATOM 666 C CA . ARG A 1 84 ? -36.740 8.604 6.209 1.00 55.47 84 ARG A CA 1
ATOM 667 C C . ARG A 1 84 ? -35.378 9.177 5.840 1.00 55.47 84 ARG A C 1
ATOM 669 O O . ARG A 1 84 ? -35.193 10.388 5.845 1.00 55.47 84 ARG A O 1
ATOM 676 N N . LYS A 1 85 ? -34.400 8.289 5.667 1.00 55.59 85 LYS A N 1
ATOM 677 C CA . LYS A 1 85 ? -33.045 8.644 5.262 1.00 55.59 85 LYS A CA 1
ATOM 678 C C . LYS A 1 85 ? -33.177 9.232 3.866 1.00 55.59 85 LYS A C 1
ATOM 680 O O . LYS A 1 85 ? -33.396 8.494 2.911 1.00 55.59 85 LYS A O 1
ATOM 685 N N . ILE A 1 86 ? -33.133 10.556 3.781 1.00 55.41 86 ILE A N 1
ATOM 686 C CA . ILE A 1 86 ? -32.970 11.275 2.525 1.00 55.41 86 ILE A CA 1
ATOM 687 C C . ILE A 1 86 ? -31.549 10.933 2.084 1.00 55.41 86 ILE A C 1
ATOM 689 O O . ILE A 1 86 ? -30.576 11.530 2.536 1.00 55.41 86 ILE A O 1
ATOM 693 N N . CYS A 1 87 ? -31.417 9.855 1.315 1.00 58.00 87 CYS A N 1
ATOM 694 C CA . CYS A 1 87 ? -30.181 9.577 0.611 1.00 58.00 87 CYS A CA 1
ATOM 695 C C . CYS A 1 87 ? -30.020 10.682 -0.443 1.00 58.00 87 CYS A C 1
ATOM 697 O O . CYS A 1 87 ? -30.972 10.931 -1.186 1.00 58.00 87 CYS A O 1
ATOM 699 N N . PRO A 1 88 ? -28.861 11.355 -0.506 1.00 63.44 88 PRO A N 1
ATOM 700 C CA . PRO A 1 88 ? -28.587 12.323 -1.555 1.00 63.44 88 PRO A CA 1
ATOM 701 C C . PRO A 1 88 ? -28.801 11.669 -2.927 1.00 63.44 88 PRO A C 1
ATOM 703 O O . PRO A 1 88 ? -28.285 10.579 -3.173 1.00 63.44 88 PRO A O 1
ATOM 706 N N . ALA A 1 89 ? -29.560 12.323 -3.809 1.00 60.12 89 ALA A N 1
ATOM 707 C CA . ALA A 1 89 ? -30.018 11.770 -5.091 1.00 60.12 89 ALA A CA 1
ATOM 708 C C . ALA A 1 89 ? -28.891 11.348 -6.061 1.00 60.12 89 ALA A C 1
ATOM 710 O O . ALA A 1 89 ? -29.134 10.614 -7.011 1.00 60.12 89 ALA A O 1
ATOM 711 N N . TRP A 1 90 ? -27.658 11.781 -5.803 1.00 64.31 90 TRP A N 1
ATOM 712 C CA . TRP A 1 90 ? -26.464 11.481 -6.590 1.00 64.31 90 TRP A CA 1
ATOM 713 C C . TRP A 1 90 ? -25.735 10.202 -6.154 1.00 64.31 90 TRP A C 1
ATOM 715 O O . TRP A 1 90 ? -24.818 9.765 -6.842 1.00 64.31 90 TRP A O 1
ATOM 725 N N . TRP A 1 91 ? -26.140 9.558 -5.052 1.00 51.88 91 TRP A N 1
ATOM 726 C CA . TRP A 1 91 ? -25.573 8.263 -4.679 1.00 51.88 91 TRP A CA 1
ATOM 727 C C . TRP A 1 91 ? -26.344 7.147 -5.394 1.00 51.88 91 TRP A C 1
ATOM 729 O O . TRP A 1 91 ? -27.532 6.978 -5.100 1.00 51.88 91 TRP A O 1
ATOM 739 N N . PRO A 1 92 ? -25.717 6.343 -6.278 1.00 53.41 92 PRO A N 1
ATOM 740 C CA . PRO A 1 92 ? -26.352 5.203 -6.938 1.00 53.41 92 PRO A CA 1
ATOM 741 C C . PRO A 1 92 ? -26.649 4.099 -5.911 1.00 53.41 92 PRO A C 1
ATOM 743 O O . PRO A 1 92 ? -25.941 3.108 -5.740 1.00 53.41 92 PRO A O 1
ATOM 746 N N . CYS A 1 93 ? -27.714 4.312 -5.151 1.00 57.09 93 CYS A N 1
ATOM 747 C CA . CYS A 1 93 ? -28.199 3.450 -4.097 1.00 57.09 93 CYS A CA 1
ATOM 748 C C . CYS A 1 93 ? -29.211 2.477 -4.689 1.00 57.09 93 CYS A C 1
ATOM 750 O O . CYS A 1 93 ? -30.410 2.740 -4.664 1.00 57.09 93 CYS A O 1
ATOM 752 N N . LYS A 1 94 ? -28.707 1.345 -5.198 1.00 55.25 94 LYS A N 1
ATOM 753 C CA . LYS A 1 94 ? -29.437 0.060 -5.247 1.00 55.25 94 LYS A CA 1
ATOM 754 C C . LYS A 1 94 ? -28.593 -1.157 -5.632 1.00 55.25 94 LYS A C 1
ATOM 756 O O . LYS A 1 94 ? -29.130 -2.261 -5.644 1.00 55.25 94 LYS A O 1
ATOM 761 N N . CYS A 1 95 ? -27.285 -1.021 -5.840 1.00 52.56 95 CYS A N 1
ATOM 762 C CA . CYS A 1 95 ? -26.416 -2.191 -5.911 1.00 52.56 95 CYS A CA 1
ATOM 763 C C . CYS A 1 95 ? -26.302 -2.794 -4.506 1.00 52.56 95 CYS A C 1
ATOM 765 O O . CYS A 1 95 ? -25.521 -2.335 -3.669 1.00 52.56 95 CYS A O 1
ATOM 767 N N . LYS A 1 96 ? -27.129 -3.806 -4.218 1.00 67.56 96 LYS A N 1
ATOM 768 C CA . LYS A 1 96 ? -26.940 -4.706 -3.078 1.00 67.56 96 LYS A CA 1
ATOM 769 C C . LYS A 1 96 ? -25.620 -5.439 -3.305 1.00 67.56 96 LYS A C 1
ATOM 771 O O . LYS A 1 96 ? -25.622 -6.549 -3.826 1.00 67.56 96 LYS A O 1
ATOM 776 N N . LEU A 1 97 ? -24.494 -4.813 -2.960 1.00 63.22 97 LEU A N 1
ATOM 777 C CA . LEU A 1 97 ? -23.222 -5.522 -2.980 1.00 63.22 97 LEU A CA 1
ATOM 778 C C . LEU A 1 97 ? -23.378 -6.734 -2.047 1.00 63.22 97 LEU A C 1
ATOM 780 O O . LEU A 1 97 ? -23.804 -6.552 -0.895 1.00 63.22 97 LEU A O 1
ATOM 784 N N . PRO A 1 98 ? -23.109 -7.955 -2.531 1.00 75.31 98 PRO A N 1
ATOM 785 C CA . PRO A 1 98 ? -23.357 -9.154 -1.756 1.00 75.31 98 PRO A CA 1
ATOM 786 C C . PRO A 1 98 ? -22.512 -9.112 -0.483 1.00 75.31 98 PRO A C 1
ATOM 788 O O . PRO A 1 98 ? -21.333 -8.760 -0.518 1.00 75.31 98 PRO A O 1
ATOM 791 N N . LYS A 1 99 ? -23.114 -9.485 0.654 1.00 77.19 99 LYS A N 1
ATOM 792 C CA . LYS A 1 99 ? -22.423 -9.572 1.956 1.00 77.19 99 LYS A CA 1
ATOM 793 C C . LYS A 1 99 ? -21.141 -10.416 1.862 1.00 77.19 99 LYS A C 1
ATOM 795 O O . LYS A 1 99 ? -20.165 -10.141 2.550 1.00 77.19 99 LYS A O 1
ATOM 800 N N . THR A 1 100 ? -21.146 -11.388 0.954 1.00 78.06 100 THR A N 1
ATOM 801 C CA . THR A 1 100 ? -20.032 -12.263 0.592 1.00 78.06 100 THR A CA 1
ATOM 802 C C . THR A 1 100 ? -18.786 -11.498 0.150 1.00 78.06 100 THR A C 1
ATOM 804 O O . THR A 1 100 ? -17.691 -11.848 0.569 1.00 78.06 100 THR A O 1
ATOM 807 N N . LEU A 1 101 ? -18.929 -10.418 -0.626 1.00 72.94 101 LEU A N 1
ATOM 808 C CA . LEU A 1 101 ? -17.787 -9.690 -1.191 1.00 72.94 101 LEU A CA 1
ATOM 809 C C . LEU A 1 101 ? -16.908 -9.067 -0.095 1.00 72.94 101 LEU A C 1
ATOM 811 O O . LEU A 1 101 ? -15.693 -9.013 -0.228 1.00 72.94 101 LEU A O 1
ATOM 815 N N . TYR A 1 102 ? -17.508 -8.690 1.037 1.00 72.75 102 TYR A N 1
ATOM 816 C CA . TYR A 1 102 ? -16.783 -8.139 2.186 1.00 72.75 102 TYR A CA 1
ATOM 817 C C . TYR A 1 102 ? -15.951 -9.190 2.919 1.00 72.75 102 TYR A C 1
ATOM 819 O O . TYR A 1 102 ? -14.813 -8.920 3.297 1.00 72.75 102 TYR A O 1
ATOM 827 N N . LYS A 1 103 ? -16.492 -10.407 3.065 1.00 83.19 103 LYS A N 1
ATOM 828 C CA . LYS A 1 103 ? -15.787 -11.524 3.708 1.00 83.19 103 LYS A CA 1
ATOM 829 C C . LYS A 1 103 ? -14.519 -11.910 2.942 1.00 83.19 103 LYS A C 1
ATOM 831 O O . LYS A 1 103 ? -13.543 -12.321 3.553 1.00 83.19 103 LYS A O 1
ATOM 836 N N . TYR A 1 104 ? -14.525 -11.735 1.622 1.00 85.25 104 TYR A N 1
ATOM 837 C CA . TYR A 1 104 ? -13.414 -12.102 0.743 1.00 85.25 104 TYR A CA 1
ATOM 838 C C . TYR A 1 104 ? -12.657 -10.902 0.178 1.00 85.25 104 TYR A C 1
ATOM 840 O O . TYR A 1 104 ? -11.904 -11.064 -0.775 1.00 85.25 104 TYR A O 1
ATOM 848 N N . MET A 1 105 ? -12.823 -9.703 0.743 1.00 83.00 105 MET A N 1
ATOM 849 C CA . MET A 1 105 ? -12.195 -8.511 0.176 1.00 83.00 105 MET A CA 1
ATOM 850 C C . MET A 1 105 ? -10.665 -8.635 0.136 1.00 83.00 105 MET A C 1
ATOM 852 O O . MET A 1 105 ? -10.109 -8.395 -0.922 1.00 83.00 105 MET A O 1
ATOM 856 N N . LEU A 1 106 ? -9.995 -9.090 1.206 1.00 85.81 106 LEU A N 1
ATOM 857 C CA . LEU A 1 106 ? -8.530 -9.264 1.203 1.00 85.81 106 LEU A CA 1
ATOM 858 C C . LEU A 1 106 ? -8.095 -10.337 0.227 1.00 85.81 106 LEU A C 1
ATOM 860 O O . LEU A 1 106 ? -7.090 -10.162 -0.445 1.00 85.81 106 LEU A O 1
ATOM 864 N N . VAL A 1 107 ? -8.865 -11.421 0.122 1.00 89.25 107 VAL A N 1
ATOM 865 C CA . VAL A 1 107 ? -8.604 -12.468 -0.868 1.00 89.25 107 VAL A CA 1
ATOM 866 C C . VAL A 1 107 ? -8.679 -11.874 -2.272 1.00 89.25 107 VAL A C 1
ATOM 868 O O . VAL A 1 107 ? -7.810 -12.145 -3.089 1.00 89.25 107 VAL A O 1
ATOM 871 N N . PHE A 1 108 ? -9.651 -11.001 -2.539 1.00 88.69 108 PHE A N 1
ATOM 872 C CA . PHE A 1 108 ? -9.755 -10.303 -3.815 1.00 88.69 108 PHE A CA 1
ATOM 873 C C . PHE A 1 108 ? -8.568 -9.359 -4.055 1.00 88.69 108 PHE A C 1
ATOM 875 O O . PHE A 1 108 ? -7.964 -9.421 -5.122 1.00 88.69 108 PHE A O 1
ATOM 882 N N . THR A 1 109 ? -8.190 -8.530 -3.073 1.00 88.94 109 THR A N 1
ATOM 883 C CA . THR A 1 109 ? -7.017 -7.642 -3.167 1.00 88.94 109 THR A CA 1
ATOM 884 C C . THR A 1 109 ? -5.742 -8.438 -3.426 1.00 88.94 109 THR A C 1
ATOM 886 O O . THR A 1 109 ? -4.925 -8.061 -4.259 1.00 88.94 109 THR A O 1
ATOM 889 N N . PHE A 1 110 ? -5.583 -9.559 -2.724 1.00 90.56 110 PHE A N 1
ATOM 890 C CA . PHE A 1 110 ? -4.439 -10.449 -2.838 1.00 90.56 110 PHE A CA 1
ATOM 891 C C . PHE A 1 110 ? -4.383 -11.127 -4.208 1.00 90.56 110 PHE A C 1
ATOM 893 O O . PHE A 1 110 ? -3.335 -11.113 -4.841 1.00 90.56 110 PHE A O 1
ATOM 900 N N . ILE A 1 111 ? -5.506 -11.655 -4.707 1.00 92.88 111 ILE A N 1
ATOM 901 C CA . ILE A 1 111 ? -5.593 -12.238 -6.055 1.00 92.88 111 ILE A CA 1
ATOM 902 C C . ILE A 1 111 ? -5.273 -11.185 -7.114 1.00 92.88 111 ILE A C 1
ATOM 904 O O . ILE A 1 111 ? -4.529 -11.470 -8.047 1.00 92.88 111 ILE A O 1
ATOM 908 N N . LEU A 1 112 ? -5.799 -9.967 -6.968 1.00 90.00 112 LEU A N 1
ATOM 909 C CA . LEU A 1 112 ? -5.533 -8.879 -7.904 1.00 90.00 112 LEU A CA 1
ATOM 910 C C . LEU A 1 112 ? -4.047 -8.486 -7.896 1.00 90.00 112 LEU A C 1
ATOM 912 O O . LEU A 1 112 ? -3.472 -8.271 -8.961 1.00 90.00 112 LEU A O 1
ATOM 916 N N . GLN A 1 113 ? -3.404 -8.461 -6.723 1.00 91.12 113 GLN A N 1
ATOM 917 C CA . GLN A 1 113 ? -1.962 -8.223 -6.633 1.00 91.12 113 GLN A CA 1
ATOM 918 C C . GLN A 1 113 ? -1.131 -9.382 -7.182 1.00 91.12 113 GLN A C 1
ATOM 920 O O . GLN A 1 113 ? -0.162 -9.148 -7.898 1.00 91.12 113 GLN A O 1
ATOM 925 N N . LEU A 1 114 ? -1.530 -10.628 -6.935 1.00 91.31 114 LEU A N 1
ATOM 926 C CA . LEU A 1 114 ? -0.875 -11.789 -7.530 1.00 91.31 114 LEU A CA 1
ATOM 927 C C . LEU A 1 114 ? -0.979 -11.745 -9.059 1.00 91.31 114 LEU A C 1
ATOM 929 O O . LEU A 1 114 ? 0.007 -11.973 -9.752 1.00 91.31 114 LEU A O 1
ATOM 933 N N . PHE A 1 115 ? -2.151 -11.386 -9.584 1.00 91.31 115 PHE A N 1
ATOM 934 C CA . PHE A 1 115 ? -2.365 -11.209 -11.015 1.00 91.31 115 PHE A CA 1
ATOM 935 C C . PHE A 1 115 ? -1.487 -10.089 -11.590 1.00 91.31 115 PHE A C 1
ATOM 937 O O . PHE A 1 115 ? -0.887 -10.289 -12.642 1.00 91.31 115 PHE A O 1
ATOM 944 N N . ASN A 1 116 ? -1.332 -8.960 -10.885 1.00 88.56 116 ASN A N 1
ATOM 945 C CA . ASN A 1 116 ? -0.389 -7.901 -11.267 1.00 88.56 116 ASN A CA 1
ATOM 946 C C . ASN A 1 116 ? 1.048 -8.422 -11.373 1.00 88.56 116 ASN A C 1
ATOM 948 O O . ASN A 1 116 ? 1.722 -8.175 -12.370 1.00 88.56 116 ASN A O 1
ATOM 952 N N . ILE A 1 117 ? 1.513 -9.160 -10.363 1.00 89.25 117 ILE A N 1
ATOM 953 C CA . ILE A 1 117 ? 2.875 -9.706 -10.324 1.00 89.25 117 ILE A CA 1
ATOM 954 C C . ILE A 1 117 ? 3.090 -10.709 -11.462 1.00 89.25 117 ILE A C 1
ATOM 956 O O . ILE A 1 117 ? 4.108 -10.657 -12.152 1.00 89.25 117 ILE A O 1
ATOM 960 N N . VAL A 1 118 ? 2.126 -11.605 -11.693 1.00 89.94 118 VAL A N 1
ATOM 961 C CA . VAL A 1 118 ? 2.189 -12.587 -12.784 1.00 89.94 118 VAL A CA 1
ATOM 962 C C . VAL A 1 118 ? 2.187 -11.888 -14.140 1.00 89.94 118 VAL A C 1
ATOM 964 O O . VAL A 1 118 ? 3.037 -12.197 -14.970 1.00 89.94 118 VAL A O 1
ATOM 967 N N . ALA A 1 119 ? 1.295 -10.918 -14.359 1.00 87.12 119 ALA A N 1
ATOM 968 C CA . ALA A 1 119 ? 1.244 -10.149 -15.600 1.00 87.12 119 ALA A CA 1
ATOM 969 C C . ALA A 1 119 ? 2.582 -9.450 -15.878 1.00 87.12 119 ALA A C 1
ATOM 971 O O . ALA A 1 119 ? 3.086 -9.508 -16.998 1.00 87.12 119 ALA A O 1
ATOM 972 N N . LEU A 1 120 ? 3.199 -8.863 -14.850 1.00 83.12 120 LEU A N 1
ATOM 973 C CA . LEU A 1 120 ? 4.521 -8.251 -14.960 1.00 83.12 120 LEU A CA 1
ATOM 974 C C . LEU A 1 120 ? 5.615 -9.262 -15.295 1.00 83.12 120 LEU A C 1
ATOM 976 O O . LEU A 1 120 ? 6.412 -9.028 -16.197 1.00 83.12 120 LEU A O 1
ATOM 980 N N . THR A 1 121 ? 5.614 -10.405 -14.615 1.00 85.94 121 THR A N 1
ATOM 981 C CA . THR A 1 121 ? 6.595 -11.474 -14.842 1.00 85.94 121 THR A CA 1
ATOM 982 C C . THR A 1 121 ? 6.501 -12.015 -16.270 1.00 85.94 121 THR A C 1
ATOM 984 O O . THR A 1 121 ? 7.518 -12.233 -16.923 1.00 85.94 121 THR A O 1
ATOM 987 N N . VAL A 1 122 ? 5.281 -12.186 -16.787 1.00 87.44 122 VAL A N 1
ATOM 988 C CA . VAL A 1 122 ? 5.045 -12.616 -18.172 1.00 87.44 122 VAL A CA 1
ATOM 989 C C . VAL A 1 122 ? 5.532 -11.555 -19.162 1.00 87.44 122 VAL A C 1
ATOM 991 O O . VAL A 1 122 ? 6.194 -11.898 -20.137 1.00 87.44 122 VAL A O 1
ATOM 994 N N . LEU A 1 123 ? 5.257 -10.273 -18.908 1.00 84.06 123 LEU A N 1
ATOM 995 C CA . LEU A 1 123 ? 5.677 -9.168 -19.781 1.00 84.06 123 LEU A CA 1
ATOM 996 C C . LEU A 1 123 ? 7.195 -8.939 -19.796 1.00 84.06 123 LEU A C 1
ATOM 998 O O . LEU A 1 123 ? 7.726 -8.440 -20.793 1.00 84.06 123 LEU A O 1
ATOM 1002 N N . ASP A 1 124 ? 7.893 -9.300 -18.723 1.00 82.25 124 ASP A N 1
ATOM 1003 C CA . ASP A 1 124 ? 9.356 -9.256 -18.660 1.00 82.25 124 ASP A CA 1
ATOM 1004 C C . ASP A 1 124 ? 10.006 -10.485 -19.314 1.00 82.25 124 ASP A C 1
ATOM 1006 O O . ASP A 1 124 ? 11.120 -10.389 -19.824 1.00 82.25 124 ASP A O 1
ATOM 1010 N N . ALA A 1 125 ? 9.309 -11.626 -19.354 1.00 85.56 125 ALA A N 1
ATOM 1011 C CA . ALA A 1 125 ? 9.803 -12.857 -19.971 1.00 85.56 125 ALA A CA 1
ATOM 1012 C C . ALA A 1 125 ? 9.759 -12.848 -21.511 1.00 85.56 125 ALA A C 1
ATOM 1014 O O . ALA A 1 125 ? 10.434 -13.661 -22.145 1.00 85.56 125 ALA A O 1
ATOM 1015 N N . ILE A 1 126 ? 8.973 -11.958 -22.127 1.00 85.06 126 ILE A N 1
ATOM 1016 C CA . ILE A 1 126 ? 8.878 -11.860 -23.589 1.00 85.06 126 ILE A CA 1
ATOM 1017 C C . ILE A 1 126 ? 10.176 -11.239 -24.137 1.00 85.06 126 ILE A C 1
ATOM 1019 O O . ILE A 1 126 ? 10.510 -10.118 -23.750 1.00 85.06 126 ILE A O 1
ATOM 1023 N N . PRO A 1 127 ? 10.909 -11.914 -25.045 1.00 81.06 127 PRO A N 1
ATOM 1024 C CA . PRO A 1 127 ? 12.103 -11.354 -25.670 1.00 81.06 127 PRO A CA 1
ATOM 1025 C C . PRO A 1 127 ? 11.720 -10.170 -26.566 1.00 81.06 127 PRO A C 1
ATOM 1027 O O . PRO A 1 127 ? 10.891 -10.301 -27.464 1.00 81.06 127 PRO A O 1
ATOM 1030 N N . LYS A 1 128 ? 12.319 -9.002 -26.318 1.00 79.44 128 LYS A N 1
ATOM 1031 C CA . LYS A 1 128 ? 11.964 -7.743 -26.991 1.00 79.44 128 LYS A CA 1
ATOM 1032 C C . LYS A 1 128 ? 13.070 -7.323 -27.959 1.00 79.44 128 LYS A C 1
ATOM 1034 O O . LYS A 1 128 ? 14.201 -7.089 -27.524 1.00 79.44 128 LYS A O 1
ATOM 1039 N N . SER A 1 129 ? 12.734 -7.178 -29.242 1.00 83.31 129 SER A N 1
ATOM 1040 C CA . SER A 1 129 ? 13.542 -6.410 -30.203 1.00 83.31 129 SER A CA 1
ATOM 1041 C C . SER A 1 129 ? 13.501 -4.919 -29.839 1.00 83.31 129 SER A C 1
ATOM 1043 O O . SER A 1 129 ? 12.522 -4.474 -29.237 1.00 83.31 129 SER A O 1
ATOM 1045 N N . ASP A 1 130 ? 14.524 -4.134 -30.182 1.00 77.25 130 ASP A N 1
ATOM 1046 C CA . ASP A 1 130 ? 14.678 -2.757 -29.675 1.00 77.25 130 ASP A CA 1
ATOM 1047 C C . ASP A 1 130 ? 13.462 -1.845 -29.912 1.00 77.25 130 ASP A C 1
ATOM 1049 O O . ASP A 1 130 ? 13.049 -1.135 -28.996 1.00 77.25 130 ASP A O 1
ATOM 1053 N N . GLN A 1 131 ? 12.805 -1.928 -31.074 1.00 79.81 131 GLN A N 1
ATOM 1054 C CA . GLN A 1 131 ? 11.584 -1.156 -31.353 1.00 79.81 131 GLN A CA 1
ATOM 1055 C C . GLN A 1 131 ? 10.385 -1.633 -30.506 1.00 79.81 131 GLN A C 1
ATOM 1057 O O . GLN A 1 131 ? 9.617 -0.826 -29.986 1.00 79.81 131 GLN A O 1
ATOM 1062 N N . SER A 1 132 ? 10.253 -2.948 -30.297 1.00 80.56 132 SER A N 1
ATOM 1063 C CA . SER A 1 132 ? 9.166 -3.542 -29.499 1.00 80.56 132 SER A CA 1
ATOM 1064 C C . SER A 1 132 ? 9.323 -3.324 -27.987 1.00 80.56 132 SER A C 1
ATOM 1066 O O . SER A 1 132 ? 8.358 -3.490 -27.234 1.00 80.56 132 SER A O 1
ATOM 1068 N N . ARG A 1 133 ? 10.516 -2.926 -27.511 1.00 78.88 133 ARG A N 1
ATOM 1069 C CA . ARG A 1 133 ? 10.771 -2.661 -26.084 1.00 78.88 133 ARG A CA 1
ATOM 1070 C C . ARG A 1 133 ? 9.910 -1.523 -25.559 1.00 78.88 133 ARG A C 1
ATOM 1072 O O . ARG A 1 133 ? 9.254 -1.698 -24.534 1.00 78.88 133 ARG A O 1
ATOM 1079 N N . ILE A 1 134 ? 9.891 -0.397 -26.270 1.00 82.44 134 ILE A N 1
ATOM 1080 C CA . ILE A 1 134 ? 9.158 0.805 -25.855 1.00 82.44 134 ILE A CA 1
ATOM 1081 C C . ILE A 1 134 ? 7.654 0.519 -25.833 1.00 82.44 134 ILE A C 1
ATOM 1083 O O . ILE A 1 134 ? 6.996 0.775 -24.827 1.00 82.44 134 ILE A O 1
ATOM 1087 N N . GLU A 1 135 ? 7.125 -0.094 -26.894 1.00 85.75 135 GLU A N 1
ATOM 1088 C CA . GLU A 1 135 ? 5.705 -0.454 -26.979 1.00 85.75 135 GLU A CA 1
ATOM 1089 C C . GLU A 1 135 ? 5.294 -1.408 -25.852 1.00 85.75 135 GLU A C 1
ATOM 1091 O O . GLU A 1 135 ? 4.283 -1.188 -25.185 1.00 85.75 135 GLU A O 1
ATOM 1096 N N . THR A 1 136 ? 6.117 -2.420 -25.558 1.00 83.50 136 THR A N 1
ATOM 1097 C CA . THR A 1 136 ? 5.818 -3.370 -24.479 1.00 83.50 136 THR A CA 1
ATOM 1098 C C . THR A 1 136 ? 5.850 -2.702 -23.103 1.00 83.50 136 THR A C 1
ATOM 1100 O O . THR A 1 136 ? 5.016 -3.018 -22.254 1.00 83.50 136 THR A O 1
ATOM 1103 N N . ILE A 1 137 ? 6.782 -1.769 -22.864 1.00 81.69 137 ILE A N 1
ATOM 1104 C CA . ILE A 1 137 ? 6.837 -1.004 -21.608 1.00 81.69 137 ILE A CA 1
ATOM 1105 C C . ILE A 1 137 ? 5.560 -0.173 -21.450 1.00 81.69 137 ILE A C 1
ATOM 1107 O O . ILE A 1 137 ? 4.922 -0.249 -20.400 1.00 81.69 137 ILE A O 1
ATOM 1111 N N . VAL A 1 138 ? 5.130 0.542 -22.493 1.00 87.31 138 VAL A N 1
ATOM 1112 C CA . VAL A 1 138 ? 3.908 1.362 -22.457 1.00 87.31 138 VAL A CA 1
ATOM 1113 C C . VAL A 1 138 ? 2.667 0.503 -22.203 1.00 87.31 138 VAL A C 1
ATOM 1115 O O . VAL A 1 138 ? 1.879 0.816 -21.310 1.00 87.31 138 VAL A O 1
ATOM 1118 N N . VAL A 1 139 ? 2.511 -0.614 -22.919 1.00 87.94 139 VAL A N 1
ATOM 1119 C CA . VAL A 1 139 ? 1.385 -1.541 -22.716 1.00 87.94 139 VAL A CA 1
ATOM 1120 C C . VAL A 1 139 ? 1.392 -2.103 -21.291 1.00 87.94 139 VAL A C 1
ATOM 1122 O O . VAL A 1 139 ? 0.352 -2.115 -20.630 1.00 87.94 139 VAL A O 1
ATOM 1125 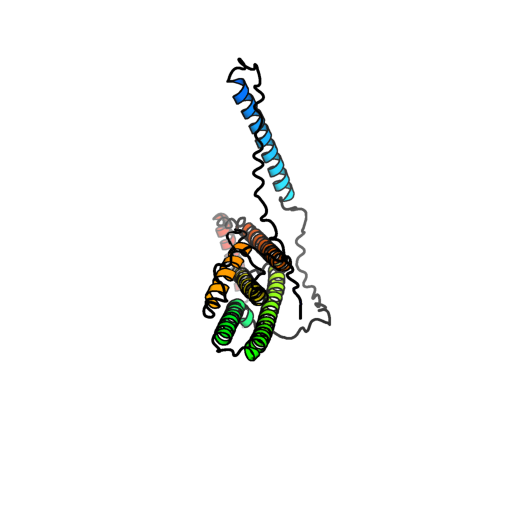N N . SER A 1 140 ? 2.562 -2.497 -20.775 1.00 84.69 140 SER A N 1
ATOM 1126 C CA . SER A 1 140 ? 2.695 -2.982 -19.397 1.00 84.69 140 SER A CA 1
ATOM 1127 C C . SER A 1 140 ? 2.308 -1.922 -18.364 1.00 84.69 140 SER A C 1
ATOM 1129 O O . SER A 1 140 ? 1.594 -2.226 -17.407 1.00 84.69 140 SER A O 1
ATOM 1131 N N . ALA A 1 141 ? 2.704 -0.666 -18.588 1.00 85.88 141 ALA A N 1
ATOM 1132 C CA . ALA A 1 141 ? 2.377 0.453 -17.718 1.00 85.88 141 ALA A CA 1
ATOM 1133 C C . ALA A 1 141 ? 0.868 0.714 -17.688 1.00 85.88 141 ALA A C 1
ATOM 1135 O O . ALA A 1 141 ? 0.295 0.848 -16.609 1.00 85.88 141 ALA A O 1
ATOM 1136 N N . ILE A 1 142 ? 0.201 0.706 -18.846 1.00 90.44 142 ILE A N 1
ATOM 1137 C CA . ILE A 1 142 ? -1.254 0.904 -18.938 1.00 90.44 142 ILE A CA 1
ATOM 1138 C C . ILE A 1 142 ? -2.008 -0.205 -18.193 1.00 90.44 142 ILE A C 1
ATOM 1140 O O . ILE A 1 142 ? -2.931 0.085 -17.425 1.00 90.44 142 ILE A O 1
ATOM 1144 N N . ILE A 1 143 ? -1.605 -1.468 -18.375 1.00 88.50 143 ILE A N 1
ATOM 1145 C CA . ILE A 1 143 ? -2.219 -2.612 -17.683 1.00 88.50 143 ILE A CA 1
ATOM 1146 C C . ILE A 1 143 ? -2.031 -2.478 -16.165 1.00 88.50 143 ILE A C 1
ATOM 1148 O O . ILE A 1 143 ? -3.006 -2.586 -15.419 1.00 88.50 143 ILE A O 1
ATOM 1152 N N . MET A 1 144 ? -0.813 -2.164 -15.708 1.00 87.06 144 MET A N 1
ATOM 1153 C CA . MET A 1 144 ? -0.519 -1.948 -14.287 1.00 87.06 144 MET A CA 1
ATOM 1154 C C . MET A 1 144 ? -1.351 -0.820 -13.682 1.00 87.06 144 MET A C 1
ATOM 1156 O O . MET A 1 144 ? -1.942 -1.016 -12.621 1.00 87.06 144 MET A O 1
ATOM 1160 N N . ILE A 1 145 ? -1.408 0.339 -14.349 1.00 90.69 145 ILE A N 1
ATOM 1161 C CA . ILE A 1 145 ? -2.184 1.505 -13.907 1.00 90.69 145 ILE A CA 1
ATOM 1162 C C . ILE A 1 145 ? -3.651 1.114 -13.758 1.00 90.69 145 ILE A C 1
ATOM 1164 O O . ILE A 1 145 ? -4.266 1.385 -12.730 1.00 90.69 145 ILE A O 1
ATOM 1168 N N . THR A 1 146 ? -4.206 0.435 -14.761 1.00 91.62 146 THR A N 1
ATOM 1169 C CA . THR A 1 146 ? -5.618 0.040 -14.770 1.00 91.62 146 THR A CA 1
ATOM 1170 C C . THR A 1 146 ? -5.935 -0.903 -13.610 1.00 91.62 146 THR A C 1
ATOM 1172 O O . THR A 1 146 ? -6.893 -0.678 -12.869 1.00 91.62 146 THR A O 1
ATOM 1175 N N . LEU A 1 147 ? -5.105 -1.926 -13.395 1.00 88.56 147 LEU A N 1
ATOM 1176 C CA . LEU A 1 147 ? -5.294 -2.878 -12.300 1.00 88.56 147 LEU A CA 1
ATOM 1177 C C . LEU A 1 147 ? -5.095 -2.222 -10.923 1.00 88.56 147 LEU A C 1
ATOM 1179 O O . LEU A 1 147 ? -5.851 -2.511 -9.994 1.00 88.56 147 LEU A O 1
ATOM 1183 N N . HIS A 1 148 ? -4.150 -1.286 -10.790 1.00 89.19 148 HIS A N 1
ATOM 1184 C CA . HIS A 1 148 ? -3.969 -0.501 -9.565 1.00 89.19 148 HIS A CA 1
ATOM 1185 C C . HIS A 1 148 ? -5.149 0.428 -9.282 1.00 89.19 148 HIS A C 1
ATOM 1187 O O . HIS A 1 148 ? -5.562 0.532 -8.129 1.00 89.19 148 HIS A O 1
ATOM 1193 N N . LEU A 1 149 ? -5.735 1.059 -10.303 1.00 91.25 149 LEU A N 1
ATOM 1194 C CA . LEU A 1 149 ? -6.934 1.886 -10.150 1.00 91.25 149 LEU A CA 1
ATOM 1195 C C . LEU A 1 149 ? -8.126 1.055 -9.673 1.00 91.25 149 LEU A C 1
ATOM 1197 O O . LEU A 1 149 ? -8.830 1.468 -8.752 1.00 91.25 149 LEU A O 1
ATOM 1201 N N . VAL A 1 150 ? -8.325 -0.140 -10.238 1.00 90.44 150 VAL A N 1
ATOM 1202 C CA . VAL A 1 150 ? -9.355 -1.076 -9.762 1.00 90.44 150 VAL A CA 1
ATOM 1203 C C . VAL A 1 150 ? -9.106 -1.442 -8.297 1.00 90.44 150 VAL A C 1
ATOM 1205 O O . VAL A 1 150 ? -10.033 -1.392 -7.486 1.00 90.44 150 VAL A O 1
ATOM 1208 N N . ASN A 1 151 ? -7.855 -1.739 -7.934 1.00 89.31 151 ASN A N 1
ATOM 1209 C CA . ASN A 1 151 ? -7.490 -2.069 -6.560 1.00 89.31 151 ASN A CA 1
ATOM 1210 C C . ASN A 1 151 ? -7.759 -0.904 -5.591 1.00 89.31 151 ASN A C 1
ATOM 1212 O O . ASN A 1 151 ? -8.369 -1.078 -4.535 1.00 89.31 151 ASN A O 1
ATOM 1216 N N . LEU A 1 152 ? -7.371 0.309 -5.986 1.00 89.69 152 LEU A N 1
ATOM 1217 C CA . LEU A 1 152 ? -7.590 1.535 -5.227 1.00 89.69 152 LEU A CA 1
ATOM 1218 C C . LEU A 1 152 ? -9.084 1.787 -4.992 1.00 89.69 152 LEU A C 1
ATOM 1220 O O . LEU A 1 152 ? -9.484 2.070 -3.864 1.00 89.69 152 LEU A O 1
ATOM 1224 N N . VAL A 1 153 ? -9.923 1.636 -6.021 1.00 90.00 153 VAL A N 1
ATOM 1225 C CA . VAL A 1 153 ? -11.381 1.791 -5.894 1.00 90.00 153 VAL A CA 1
ATOM 1226 C C . VAL A 1 153 ? -11.950 0.793 -4.885 1.00 90.00 153 VAL A C 1
ATOM 1228 O O . VAL A 1 153 ? -12.761 1.173 -4.040 1.00 90.00 153 VAL A O 1
ATOM 1231 N N . ILE A 1 154 ? -11.499 -0.463 -4.913 1.00 88.00 154 ILE A N 1
ATOM 1232 C CA . ILE A 1 154 ? -11.942 -1.494 -3.965 1.00 88.00 154 ILE A CA 1
ATOM 1233 C C . ILE A 1 154 ? -11.544 -1.136 -2.532 1.00 88.00 154 ILE A C 1
ATOM 1235 O O . ILE A 1 154 ? -12.375 -1.234 -1.623 1.00 88.00 154 ILE A O 1
ATOM 1239 N N . VAL A 1 155 ? -10.308 -0.674 -2.327 1.00 87.44 155 VAL A N 1
ATOM 1240 C CA . VAL A 1 155 ? -9.826 -0.229 -1.014 1.00 87.44 155 VAL A CA 1
ATOM 1241 C C . VAL A 1 155 ? -10.613 0.990 -0.525 1.00 87.44 155 VAL A C 1
ATOM 1243 O O . VAL A 1 155 ? -11.077 0.983 0.610 1.00 87.44 155 VAL A O 1
ATOM 1246 N N . ILE A 1 156 ? -10.878 1.990 -1.372 1.00 88.81 156 ILE A N 1
ATOM 1247 C CA . ILE A 1 156 ? -11.705 3.157 -1.012 1.00 88.81 156 ILE A CA 1
ATOM 1248 C C . ILE A 1 156 ? -13.125 2.724 -0.623 1.00 88.81 156 ILE A C 1
ATOM 1250 O O . ILE A 1 156 ? -13.645 3.144 0.414 1.00 88.81 156 ILE A O 1
ATOM 1254 N N . MET A 1 157 ? -13.757 1.855 -1.419 1.00 86.94 157 MET A N 1
ATOM 1255 C CA . MET A 1 157 ? -15.095 1.337 -1.124 1.00 86.94 157 MET A CA 1
ATOM 1256 C C . MET A 1 157 ? -15.137 0.582 0.210 1.00 86.94 157 MET A C 1
ATOM 1258 O O . MET A 1 157 ? -16.118 0.704 0.954 1.00 86.94 157 MET A O 1
ATOM 1262 N N . SER A 1 158 ? -14.087 -0.181 0.519 1.00 84.88 158 SER A N 1
ATOM 1263 C CA . SER A 1 158 ? -13.934 -0.855 1.808 1.00 84.88 158 SER A CA 1
ATOM 1264 C C . SER A 1 158 ? -13.762 0.132 2.955 1.00 84.88 158 SER A C 1
ATOM 1266 O O . SER A 1 158 ? -14.479 0.035 3.948 1.00 84.88 158 SER A O 1
ATOM 1268 N N . THR A 1 159 ? -12.897 1.132 2.802 1.00 86.31 159 THR A N 1
ATOM 1269 C CA . THR A 1 159 ? -12.645 2.140 3.835 1.00 86.31 159 THR A CA 1
ATOM 1270 C C . THR A 1 159 ? -13.908 2.934 4.159 1.00 86.31 159 THR A C 1
ATOM 1272 O O . THR A 1 159 ? -14.252 3.057 5.327 1.00 86.31 159 THR A O 1
ATOM 1275 N N . ILE A 1 160 ? -14.693 3.366 3.163 1.00 84.62 160 ILE A N 1
ATOM 1276 C CA . ILE A 1 160 ? -15.985 4.046 3.403 1.00 84.62 160 ILE A CA 1
ATOM 1277 C C . ILE A 1 160 ? -16.945 3.146 4.200 1.00 84.62 160 ILE A C 1
ATOM 1279 O O . ILE A 1 160 ? -17.667 3.599 5.095 1.00 84.62 160 ILE A O 1
ATOM 1283 N N . LYS A 1 161 ? -16.974 1.848 3.879 1.00 80.38 161 LYS A N 1
ATOM 1284 C CA . LYS A 1 161 ? -17.774 0.848 4.598 1.00 80.38 161 LYS A CA 1
ATOM 1285 C C . LYS A 1 161 ? -17.280 0.653 6.030 1.00 80.38 161 LYS A C 1
ATOM 1287 O O . LYS A 1 161 ? -18.121 0.601 6.929 1.00 80.38 161 LYS A O 1
ATOM 1292 N N . LEU A 1 162 ? -15.966 0.589 6.232 1.00 80.44 162 LEU A N 1
ATOM 1293 C CA . LEU A 1 162 ? -15.327 0.500 7.540 1.00 80.44 162 LEU A CA 1
ATOM 1294 C C . LEU A 1 162 ? -15.670 1.726 8.382 1.00 80.44 162 LEU A C 1
ATOM 1296 O O . LEU A 1 162 ? -16.203 1.564 9.471 1.00 80.44 162 LEU A O 1
ATOM 1300 N N . SER A 1 163 ? -15.490 2.939 7.852 1.00 80.94 163 SER A N 1
ATOM 1301 C CA . SER A 1 163 ? -15.847 4.186 8.539 1.00 80.94 163 SER A CA 1
ATOM 1302 C C . SER A 1 163 ? -17.312 4.193 8.960 1.00 80.94 163 SER A C 1
ATOM 1304 O O . SER A 1 163 ? -17.649 4.600 10.069 1.00 80.94 163 SER A O 1
ATOM 1306 N N . ARG A 1 164 ? -18.199 3.670 8.104 1.00 80.75 164 ARG A N 1
ATOM 1307 C CA . ARG A 1 164 ? -19.603 3.507 8.470 1.00 80.75 164 ARG A CA 1
ATOM 1308 C C . ARG A 1 164 ? -19.773 2.496 9.604 1.00 80.75 164 ARG A C 1
ATOM 1310 O O . ARG A 1 164 ? -20.519 2.792 10.520 1.00 80.75 164 ARG A O 1
ATOM 1317 N N . GLN A 1 165 ? -19.132 1.329 9.572 1.00 78.50 165 GLN A N 1
ATOM 1318 C CA . GLN A 1 165 ? -19.233 0.338 10.657 1.00 78.50 165 GLN A CA 1
ATOM 1319 C C . GLN A 1 165 ? -18.676 0.854 11.989 1.00 78.50 165 GLN A C 1
ATOM 1321 O O . GLN A 1 165 ? -19.313 0.636 13.017 1.00 78.50 165 GLN A O 1
ATOM 1326 N N . VAL A 1 166 ? -17.556 1.581 11.946 1.00 79.81 166 VAL A N 1
ATOM 1327 C CA . VAL A 1 166 ? -16.954 2.280 13.092 1.00 79.81 166 VAL A CA 1
ATOM 1328 C C . VAL A 1 166 ? -17.941 3.260 13.701 1.00 79.81 166 VAL A C 1
ATOM 1330 O O . VAL A 1 166 ? -18.188 3.214 14.899 1.00 79.81 166 VAL A O 1
ATOM 1333 N N . TYR A 1 167 ? -18.622 4.043 12.868 1.00 80.25 167 TYR A N 1
ATOM 1334 C CA . TYR A 1 167 ? -19.662 4.955 13.334 1.00 80.25 167 TYR A CA 1
ATOM 1335 C C . TYR A 1 167 ? -20.842 4.254 14.039 1.00 80.25 167 TYR A C 1
ATOM 1337 O O . TYR A 1 167 ? -21.475 4.845 14.906 1.00 80.25 167 TYR A O 1
ATOM 1345 N N . TRP A 1 168 ? -21.159 3.001 13.686 1.00 80.44 168 TRP A N 1
ATOM 1346 C CA . TRP A 1 168 ? -22.251 2.228 14.305 1.00 80.44 168 TRP A CA 1
ATOM 1347 C C . TRP A 1 168 ? -21.793 1.318 15.459 1.00 80.44 168 TRP A C 1
ATOM 1349 O O . TRP A 1 168 ? -22.571 0.451 15.858 1.00 80.44 168 TRP A O 1
ATOM 1359 N N . HIS A 1 169 ? -20.558 1.469 15.959 1.00 73.81 169 HIS A N 1
ATOM 1360 C CA . HIS A 1 169 ? -20.005 0.714 17.101 1.00 73.81 169 HIS A CA 1
ATOM 1361 C C . HIS A 1 169 ? -20.058 -0.827 16.942 1.00 73.81 169 HIS A C 1
ATOM 1363 O O . HIS A 1 169 ? -20.004 -1.590 17.892 1.00 73.81 169 HIS A O 1
ATOM 1369 N N . ASN A 1 170 ? -20.170 -1.327 15.706 1.00 74.38 170 ASN A N 1
ATOM 1370 C CA . ASN A 1 170 ? -20.226 -2.763 15.394 1.00 74.38 170 ASN A CA 1
ATOM 1371 C C . ASN A 1 170 ? -18.998 -3.167 14.576 1.00 74.38 170 ASN A C 1
ATOM 1373 O O . ASN A 1 170 ? -19.108 -3.672 13.453 1.00 74.38 170 ASN A O 1
ATOM 1377 N N . VAL A 1 171 ? -17.810 -2.864 15.097 1.00 68.25 171 VAL A N 1
ATOM 1378 C CA . VAL A 1 171 ? -16.565 -3.076 14.357 1.00 68.25 171 VAL A CA 1
ATOM 1379 C C . VAL A 1 171 ? -16.019 -4.460 14.643 1.00 68.25 171 VAL A C 1
ATOM 1381 O O . VAL A 1 171 ? -15.626 -4.794 15.757 1.00 68.25 171 VAL A O 1
ATOM 1384 N N . SER A 1 172 ? -15.935 -5.269 13.594 1.00 82.94 172 SER A N 1
ATOM 1385 C CA . SER A 1 172 ? -15.198 -6.521 13.659 1.00 82.94 172 SER A CA 1
ATOM 1386 C C . SER A 1 172 ? -13.694 -6.235 13.590 1.00 82.94 172 SER A C 1
ATOM 1388 O O . SER A 1 172 ? -13.210 -5.693 12.594 1.00 82.94 172 SER A O 1
ATOM 1390 N N . LYS A 1 173 ? -12.945 -6.625 14.631 1.00 84.62 173 LYS A N 1
ATOM 1391 C CA . LYS A 1 173 ? -11.476 -6.471 14.703 1.00 84.62 173 LYS A CA 1
ATOM 1392 C C . LYS A 1 173 ? -10.767 -7.109 13.498 1.00 84.62 173 LYS A C 1
ATOM 1394 O O . LYS A 1 173 ? -9.804 -6.557 12.973 1.00 84.62 173 LYS A O 1
ATOM 1399 N N . THR A 1 174 ? -11.278 -8.241 13.010 1.00 85.50 174 THR A N 1
ATOM 1400 C CA . THR A 1 174 ? -10.710 -8.948 11.852 1.00 85.50 174 THR A CA 1
ATOM 1401 C C . THR A 1 174 ? -10.893 -8.170 10.555 1.00 85.50 174 THR A C 1
ATOM 1403 O O . THR A 1 174 ? -9.961 -8.098 9.761 1.00 85.50 174 THR A O 1
ATOM 1406 N N . PHE A 1 175 ? -12.049 -7.531 10.353 1.00 84.88 175 PHE A N 1
ATOM 1407 C CA . PHE A 1 175 ? -12.304 -6.706 9.169 1.00 84.88 175 PHE A CA 1
ATOM 1408 C C . PHE A 1 175 ? -11.371 -5.489 9.112 1.00 84.88 175 PHE A C 1
ATOM 1410 O O . PHE A 1 175 ? -10.890 -5.109 8.046 1.00 84.88 175 PHE A O 1
ATOM 1417 N N . PHE A 1 176 ? -11.062 -4.916 10.273 1.00 87.88 176 PHE A N 1
ATOM 1418 C CA . PHE A 1 176 ? -10.105 -3.827 10.381 1.00 87.88 176 PHE A CA 1
ATOM 1419 C C . PHE A 1 176 ? -8.688 -4.261 9.980 1.00 87.88 176 PHE A C 1
ATOM 1421 O O . PHE A 1 176 ? -8.079 -3.646 9.105 1.00 87.88 176 PHE A O 1
ATOM 1428 N N . LEU A 1 177 ? -8.192 -5.360 10.566 1.00 90.00 177 LEU A N 1
ATOM 1429 C CA . LEU A 1 177 ? -6.883 -5.931 10.228 1.00 90.00 177 LEU A CA 1
ATOM 1430 C C . LEU A 1 177 ? -6.799 -6.296 8.741 1.00 90.00 177 LEU A C 1
ATOM 1432 O O . LEU A 1 177 ? -5.795 -6.045 8.079 1.00 90.00 177 LEU A O 1
ATOM 1436 N N . GLN A 1 178 ? -7.886 -6.841 8.202 1.00 90.75 178 GLN A N 1
ATOM 1437 C CA . GLN A 1 178 ? -8.015 -7.182 6.796 1.00 90.75 178 GLN A CA 1
ATOM 1438 C C . GLN A 1 178 ? -7.856 -5.948 5.890 1.00 90.75 178 GLN A C 1
ATOM 1440 O O . GLN A 1 178 ? -7.147 -6.009 4.886 1.00 90.75 178 GLN A O 1
ATOM 1445 N N . ASN A 1 179 ? -8.487 -4.825 6.245 1.00 90.69 179 ASN A N 1
ATOM 1446 C CA . ASN A 1 179 ? -8.378 -3.576 5.490 1.00 90.69 179 ASN A CA 1
ATOM 1447 C C . ASN A 1 179 ? -6.982 -2.945 5.610 1.00 90.69 179 ASN A C 1
ATOM 1449 O O . ASN A 1 179 ? -6.460 -2.402 4.635 1.00 90.69 179 ASN A O 1
ATOM 1453 N N . TYR A 1 180 ? -6.360 -3.055 6.786 1.00 93.12 180 TYR A N 1
ATOM 1454 C CA . TYR A 1 180 ? -4.981 -2.629 7.010 1.00 93.12 180 TYR A CA 1
ATOM 1455 C C . TYR A 1 180 ? -4.011 -3.406 6.109 1.00 93.12 180 TYR A C 1
ATOM 1457 O O . TYR A 1 180 ? -3.300 -2.797 5.313 1.00 93.12 180 TYR A O 1
ATOM 1465 N N . LEU A 1 181 ? -4.062 -4.744 6.124 1.00 93.81 181 LEU A N 1
ATOM 1466 C CA . LEU A 1 181 ? -3.231 -5.587 5.253 1.00 93.81 181 L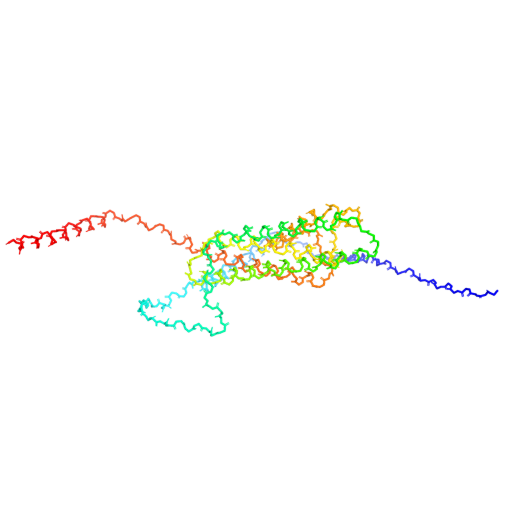EU A CA 1
ATOM 1467 C C . LEU A 1 181 ? -3.486 -5.319 3.763 1.00 93.81 181 LEU A C 1
ATOM 1469 O O . LEU A 1 181 ? -2.542 -5.243 2.979 1.00 93.81 181 LEU A O 1
ATOM 1473 N N . ALA A 1 182 ? -4.744 -5.114 3.364 1.00 92.94 182 ALA A N 1
ATOM 1474 C CA . ALA A 1 182 ? -5.080 -4.730 1.994 1.00 92.94 182 ALA A CA 1
ATOM 1475 C C . ALA A 1 182 ? -4.447 -3.384 1.593 1.00 92.94 182 ALA A C 1
ATOM 1477 O O . ALA A 1 182 ? -3.984 -3.238 0.464 1.00 92.94 182 ALA A O 1
ATOM 1478 N N . THR A 1 183 ? -4.385 -2.422 2.519 1.00 93.38 183 THR A N 1
ATOM 1479 C CA . THR A 1 183 ? -3.736 -1.120 2.301 1.00 93.38 183 THR A CA 1
ATOM 1480 C C . THR A 1 183 ? -2.221 -1.282 2.141 1.00 93.38 183 THR A C 1
ATOM 1482 O O . THR A 1 183 ? -1.649 -0.734 1.203 1.00 93.38 183 THR A O 1
ATOM 1485 N N . VAL A 1 184 ? -1.572 -2.097 2.981 1.00 95.62 184 VAL A N 1
ATOM 1486 C CA . V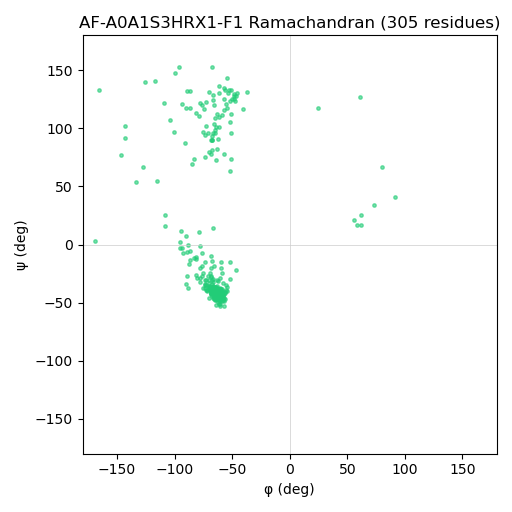AL A 1 184 ? -0.134 -2.414 2.866 1.00 95.62 184 VAL A CA 1
ATOM 1487 C C . VAL A 1 184 ? 0.193 -3.037 1.505 1.00 95.62 184 VAL A C 1
ATOM 1489 O O . VAL A 1 184 ? 1.137 -2.613 0.832 1.00 95.62 184 VAL A O 1
ATOM 1492 N N . LEU A 1 185 ? -0.619 -4.001 1.059 1.00 94.31 185 LEU A N 1
ATOM 1493 C CA . LEU A 1 185 ? -0.474 -4.631 -0.255 1.00 94.31 185 LEU A CA 1
ATOM 1494 C C . LEU A 1 185 ? -0.717 -3.647 -1.407 1.00 94.31 185 LEU A C 1
ATOM 1496 O O . LEU A 1 185 ? -0.051 -3.739 -2.438 1.00 94.31 185 LEU A O 1
ATOM 1500 N N . LEU A 1 186 ? -1.658 -2.708 -1.262 1.00 93.81 186 LEU A N 1
ATOM 1501 C CA . LEU A 1 186 ? -1.898 -1.653 -2.249 1.00 93.81 186 LEU A CA 1
ATOM 1502 C C . LEU A 1 186 ? -0.654 -0.768 -2.412 1.00 93.81 186 LEU A C 1
ATOM 1504 O O . LEU A 1 186 ? -0.190 -0.591 -3.535 1.00 93.81 186 LEU A O 1
ATOM 1508 N N . PHE A 1 187 ? -0.090 -0.263 -1.310 1.00 95.44 187 PHE A N 1
ATOM 1509 C CA . PHE A 1 187 ? 1.099 0.594 -1.360 1.00 95.44 187 PHE A CA 1
ATOM 1510 C C . PHE A 1 187 ? 2.349 -0.136 -1.852 1.00 95.44 187 PHE A C 1
ATOM 1512 O O . PHE A 1 187 ? 3.108 0.435 -2.625 1.00 95.44 187 PHE A O 1
ATOM 1519 N N . SER A 1 188 ? 2.519 -1.417 -1.512 1.00 95.25 188 SER A N 1
ATOM 1520 C CA . SER A 1 188 ? 3.580 -2.260 -2.083 1.00 95.25 188 SER A CA 1
ATOM 1521 C C . SER A 1 188 ? 3.520 -2.310 -3.617 1.00 95.25 188 SER A C 1
ATOM 1523 O O . SER A 1 188 ? 4.543 -2.181 -4.296 1.00 95.25 188 SER A O 1
ATOM 1525 N N . GLY A 1 189 ? 2.310 -2.428 -4.174 1.00 93.00 189 GLY A N 1
ATOM 1526 C CA . GLY A 1 189 ? 2.092 -2.351 -5.616 1.00 93.00 189 GLY A CA 1
ATOM 1527 C C . GLY A 1 189 ? 2.410 -0.967 -6.188 1.00 93.00 189 GLY A C 1
ATOM 1528 O O . GLY A 1 189 ? 3.125 -0.873 -7.184 1.00 93.00 189 GLY A O 1
ATOM 1529 N N . ILE A 1 190 ? 1.961 0.106 -5.523 1.00 94.06 190 ILE A N 1
ATOM 1530 C CA . ILE A 1 190 ? 2.256 1.489 -5.934 1.00 94.06 190 ILE A CA 1
ATOM 1531 C C . ILE A 1 190 ? 3.771 1.738 -5.961 1.00 94.06 190 ILE A C 1
ATOM 1533 O O . ILE A 1 190 ? 4.265 2.286 -6.939 1.00 94.06 190 ILE A O 1
ATOM 1537 N N . TYR A 1 191 ? 4.521 1.296 -4.948 1.00 95.00 191 TYR A N 1
ATOM 1538 C CA . TYR A 1 191 ? 5.983 1.432 -4.908 1.00 95.00 191 TYR A CA 1
ATOM 1539 C C . TYR A 1 191 ? 6.681 0.646 -6.014 1.00 95.00 191 TYR A C 1
ATOM 1541 O O . TYR A 1 191 ? 7.560 1.173 -6.693 1.00 95.00 191 TYR A O 1
ATOM 1549 N N . SER A 1 192 ? 6.232 -0.584 -6.266 1.00 92.50 192 SER A N 1
ATOM 1550 C CA . SER A 1 192 ? 6.734 -1.387 -7.386 1.00 92.50 192 SER A CA 1
ATOM 1551 C C . SER A 1 192 ? 6.466 -0.706 -8.733 1.00 92.50 192 SER A C 1
ATOM 1553 O O . SER A 1 192 ? 7.306 -0.727 -9.632 1.00 92.50 192 SER A O 1
ATOM 1555 N N . MET A 1 193 ? 5.302 -0.069 -8.874 1.00 90.75 193 MET A N 1
ATOM 1556 C CA . MET A 1 193 ? 4.916 0.663 -10.074 1.00 90.75 193 MET A CA 1
ATOM 1557 C C . MET A 1 193 ? 5.736 1.945 -10.257 1.00 90.75 193 MET A C 1
ATOM 1559 O O . MET A 1 193 ? 6.215 2.184 -11.364 1.00 90.75 193 MET A O 1
ATOM 1563 N N . THR A 1 194 ? 5.930 2.761 -9.214 1.00 93.12 194 THR A N 1
ATOM 1564 C CA . THR A 1 194 ? 6.744 3.983 -9.340 1.00 93.12 194 THR A CA 1
ATOM 1565 C C . THR A 1 194 ? 8.196 3.652 -9.635 1.00 93.12 194 THR A C 1
ATOM 1567 O O . THR A 1 194 ? 8.798 4.325 -10.465 1.00 93.12 194 THR A O 1
ATOM 1570 N N . TYR A 1 195 ? 8.730 2.580 -9.040 1.00 91.50 195 TYR A N 1
ATOM 1571 C CA . TYR A 1 195 ? 10.055 2.080 -9.387 1.00 91.50 195 TYR A CA 1
ATOM 1572 C C . TYR A 1 195 ? 10.145 1.700 -10.869 1.00 91.50 195 TYR A C 1
ATOM 1574 O O . TYR A 1 195 ? 11.098 2.081 -11.528 1.00 91.50 195 TYR A O 1
ATOM 1582 N N . ARG A 1 196 ? 9.145 1.011 -11.434 1.00 87.06 196 ARG A N 1
ATOM 1583 C CA . ARG A 1 196 ? 9.155 0.648 -12.865 1.00 87.06 196 ARG A CA 1
ATOM 1584 C C . ARG A 1 196 ? 9.030 1.833 -13.818 1.00 87.06 196 ARG A C 1
ATOM 1586 O O . ARG A 1 196 ? 9.544 1.764 -14.930 1.00 87.06 196 ARG A O 1
ATOM 1593 N N . ILE A 1 197 ? 8.286 2.868 -13.431 1.00 88.31 197 ILE A N 1
ATOM 1594 C CA . ILE A 1 197 ? 8.165 4.094 -14.234 1.00 88.31 197 ILE A CA 1
ATOM 1595 C C . ILE A 1 197 ? 9.498 4.841 -14.235 1.00 88.31 197 ILE A C 1
ATOM 1597 O O . ILE A 1 197 ? 9.908 5.367 -15.268 1.00 88.31 197 ILE A O 1
ATOM 1601 N N . ASP A 1 198 ? 10.164 4.875 -13.085 1.00 89.81 198 ASP A N 1
ATOM 1602 C CA . ASP A 1 198 ? 11.401 5.604 -12.878 1.00 89.81 198 ASP A CA 1
ATOM 1603 C C . ASP A 1 198 ? 12.339 4.815 -11.956 1.00 89.81 198 ASP A C 1
ATOM 1605 O O . ASP A 1 198 ? 12.321 4.957 -10.728 1.00 89.81 198 ASP A O 1
ATOM 1609 N N . ASN A 1 199 ? 13.194 3.994 -12.574 1.00 88.94 199 ASN A N 1
ATOM 1610 C CA . ASN A 1 199 ? 14.172 3.164 -11.863 1.00 88.94 199 ASN A CA 1
ATOM 1611 C C . ASN A 1 199 ? 15.134 4.012 -11.008 1.00 88.94 199 ASN A C 1
ATOM 1613 O O . ASN A 1 199 ? 15.689 3.525 -10.026 1.00 88.94 199 ASN A O 1
ATOM 1617 N N . ASN A 1 200 ? 15.328 5.289 -11.359 1.00 92.06 200 ASN A N 1
ATOM 1618 C CA . ASN A 1 200 ? 16.200 6.203 -10.627 1.00 92.06 200 ASN A CA 1
ATOM 1619 C C . ASN A 1 200 ? 15.490 6.908 -9.467 1.00 92.06 200 ASN A C 1
ATOM 1621 O O . ASN A 1 200 ? 16.159 7.596 -8.696 1.00 92.06 200 ASN A O 1
ATOM 1625 N N . GLY A 1 201 ? 14.177 6.723 -9.303 1.00 91.56 201 GLY A N 1
ATOM 1626 C CA . GLY A 1 201 ? 13.384 7.404 -8.283 1.00 91.56 201 GLY A CA 1
ATOM 1627 C C . GLY A 1 201 ? 13.535 6.872 -6.861 1.00 91.56 201 GLY A C 1
ATOM 1628 O O . GLY A 1 201 ? 13.046 7.504 -5.915 1.00 91.56 201 GLY A O 1
ATOM 1629 N N . TRP A 1 202 ? 14.247 5.759 -6.698 1.00 93.38 202 TRP A N 1
ATOM 1630 C CA . TRP A 1 202 ? 14.537 5.118 -5.420 1.00 93.38 202 TRP A CA 1
ATOM 1631 C C . TRP A 1 202 ? 16.051 4.921 -5.259 1.00 93.38 202 TRP A C 1
ATOM 1633 O O . TRP A 1 202 ? 16.772 4.634 -6.218 1.00 93.38 202 TRP A O 1
ATOM 1643 N N . ALA A 1 203 ? 16.571 5.145 -4.055 1.00 91.56 203 ALA A N 1
ATOM 1644 C CA . ALA A 1 203 ? 17.955 4.840 -3.708 1.00 91.56 203 ALA A CA 1
ATOM 1645 C C . ALA A 1 203 ? 18.041 3.472 -3.029 1.00 91.56 203 ALA A C 1
ATOM 1647 O O . ALA A 1 203 ? 17.101 3.058 -2.352 1.00 91.56 203 ALA A O 1
ATOM 1648 N N . SER A 1 204 ? 19.196 2.816 -3.168 1.00 86.50 204 SER A N 1
ATOM 1649 C CA . SER A 1 204 ? 19.545 1.613 -2.398 1.00 86.50 204 SER A CA 1
ATOM 1650 C C . SER A 1 204 ? 18.617 0.413 -2.607 1.00 86.50 204 SER A C 1
ATOM 1652 O O . SER A 1 204 ? 18.524 -0.447 -1.735 1.00 86.50 204 SER A O 1
ATOM 1654 N N . VAL A 1 205 ? 17.945 0.344 -3.758 1.00 84.19 205 VAL A N 1
ATOM 1655 C CA . VAL A 1 205 ? 17.263 -0.877 -4.191 1.00 84.19 205 VAL A CA 1
ATOM 1656 C C . VAL A 1 205 ? 18.345 -1.845 -4.645 1.00 84.19 205 VAL A C 1
ATOM 1658 O O . VAL A 1 205 ? 19.102 -1.544 -5.567 1.00 84.19 205 VAL A O 1
ATOM 1661 N N . SER A 1 206 ? 18.460 -2.967 -3.940 1.00 77.94 206 SER A N 1
ATOM 1662 C CA . SER A 1 206 ? 19.548 -3.938 -4.126 1.00 77.94 206 SER A CA 1
ATOM 1663 C C . SER A 1 206 ? 19.511 -4.633 -5.493 1.00 77.94 206 SER A C 1
ATOM 1665 O O . SER A 1 206 ? 20.517 -5.174 -5.951 1.00 77.94 206 SER A O 1
ATOM 1667 N N . LEU A 1 207 ? 18.358 -4.585 -6.159 1.00 77.38 207 LEU A N 1
ATOM 1668 C CA . LEU A 1 207 ? 18.083 -5.242 -7.427 1.00 77.38 207 LEU A CA 1
ATOM 1669 C C . LEU A 1 207 ? 18.105 -4.237 -8.584 1.00 77.38 207 LEU A C 1
ATOM 1671 O O . LEU A 1 207 ? 17.172 -3.457 -8.772 1.00 77.38 207 LEU A O 1
ATOM 1675 N N . ASN A 1 208 ? 19.154 -4.294 -9.406 1.00 70.38 208 ASN A N 1
ATOM 1676 C CA . ASN A 1 208 ? 19.176 -3.611 -10.696 1.00 70.38 208 ASN A CA 1
ATOM 1677 C C . ASN A 1 208 ? 18.376 -4.430 -11.718 1.00 70.38 208 ASN A C 1
ATOM 1679 O O . ASN A 1 208 ? 18.817 -5.487 -12.166 1.00 70.38 208 ASN A O 1
ATOM 1683 N N . LEU A 1 209 ? 17.215 -3.921 -12.145 1.00 68.56 209 LEU A N 1
ATOM 1684 C CA . LEU A 1 209 ? 16.371 -4.574 -13.166 1.00 68.56 209 LEU A CA 1
ATOM 1685 C C . LEU A 1 209 ? 17.081 -4.773 -14.512 1.00 68.56 209 LEU A C 1
ATOM 1687 O O . LEU A 1 209 ? 16.644 -5.592 -15.318 1.00 68.56 209 LEU A O 1
ATOM 1691 N N . ASN A 1 210 ? 18.147 -4.013 -14.761 1.00 67.31 210 ASN A N 1
ATOM 1692 C CA . ASN A 1 210 ? 18.919 -4.093 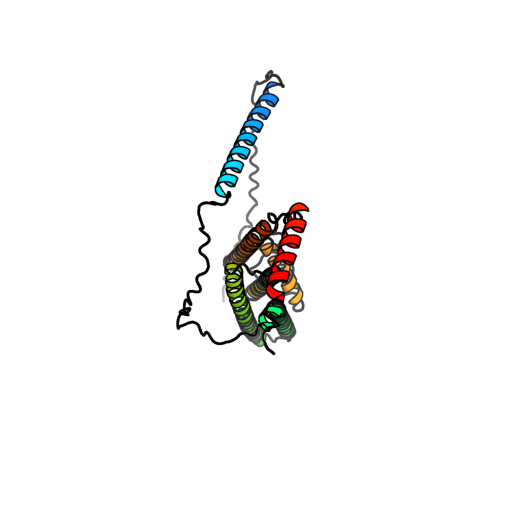-15.995 1.00 67.31 210 ASN A CA 1
ATOM 1693 C C . ASN A 1 210 ? 19.749 -5.380 -16.089 1.00 67.31 210 ASN A C 1
ATOM 1695 O O . ASN A 1 210 ? 20.002 -5.834 -17.203 1.00 67.31 210 ASN A O 1
ATOM 1699 N N . ASP A 1 211 ? 20.135 -5.962 -14.950 1.00 72.19 211 ASP A N 1
ATOM 1700 C CA . ASP A 1 211 ? 21.041 -7.110 -14.924 1.00 72.19 211 ASP A CA 1
ATOM 1701 C C . ASP A 1 211 ? 20.267 -8.433 -15.032 1.00 72.19 211 ASP A C 1
ATOM 1703 O O . ASP A 1 211 ? 20.696 -9.340 -15.745 1.00 72.19 211 ASP A O 1
ATOM 1707 N N . GLU A 1 212 ? 19.081 -8.540 -14.411 1.00 73.12 212 GLU A N 1
ATOM 1708 C CA . GLU A 1 212 ? 18.282 -9.774 -14.428 1.00 73.12 212 GLU A CA 1
ATOM 1709 C C . GLU A 1 212 ? 16.755 -9.523 -14.506 1.00 73.12 212 GLU A C 1
ATOM 1711 O O . GLU A 1 212 ? 16.098 -9.278 -13.489 1.00 73.12 212 GLU A O 1
ATOM 1716 N N . PRO A 1 213 ? 16.117 -9.680 -15.687 1.00 63.59 213 PRO A N 1
ATOM 1717 C CA . PRO A 1 213 ? 14.684 -9.405 -15.875 1.00 63.59 213 PRO A CA 1
ATOM 1718 C C . PRO A 1 213 ? 13.750 -10.386 -15.141 1.00 63.59 213 PRO A C 1
ATOM 1720 O O . PRO A 1 213 ? 12.549 -10.149 -15.041 1.00 63.59 213 PRO A O 1
ATOM 1723 N N . LYS A 1 214 ? 14.276 -11.485 -14.583 1.00 62.12 214 LYS A N 1
ATOM 1724 C CA . LYS A 1 214 ? 13.494 -12.469 -13.808 1.00 62.12 214 LYS A CA 1
ATOM 1725 C C . LYS A 1 214 ? 13.191 -12.012 -12.374 1.00 62.12 214 LYS A C 1
ATOM 1727 O O . LYS A 1 214 ? 12.488 -12.707 -11.644 1.00 62.12 214 LYS A O 1
ATOM 1732 N N . MET A 1 215 ? 13.674 -10.836 -11.979 1.00 77.31 215 MET A N 1
ATOM 1733 C CA . MET A 1 215 ? 13.634 -10.351 -10.601 1.00 77.31 215 MET A CA 1
ATOM 1734 C C . MET A 1 215 ? 12.384 -9.541 -10.222 1.00 77.31 215 MET A C 1
ATOM 1736 O O . MET A 1 215 ? 12.303 -9.027 -9.107 1.00 77.31 215 MET A O 1
ATOM 1740 N N . GLY A 1 216 ? 11.371 -9.453 -11.092 1.00 81.75 216 GLY A N 1
ATOM 1741 C CA . GLY A 1 216 ? 10.144 -8.691 -10.810 1.00 81.75 216 GLY A CA 1
ATOM 1742 C C . GLY A 1 216 ? 9.434 -9.101 -9.509 1.00 81.75 216 GLY A C 1
ATOM 1743 O O . GLY A 1 216 ? 8.909 -8.246 -8.798 1.00 81.75 216 GLY A O 1
ATOM 1744 N N . PHE A 1 217 ? 9.471 -10.391 -9.159 1.00 85.50 217 PHE A N 1
ATOM 1745 C CA . PHE A 1 217 ? 8.929 -10.897 -7.894 1.00 85.50 217 PHE A CA 1
ATOM 1746 C C . PHE A 1 217 ? 9.737 -10.429 -6.672 1.00 85.50 217 PHE A C 1
ATOM 1748 O O . PHE A 1 217 ? 9.160 -10.024 -5.665 1.00 85.50 217 PHE A O 1
ATOM 1755 N N . LEU A 1 218 ? 11.069 -10.458 -6.769 1.00 89.00 218 LEU A N 1
ATOM 1756 C CA . LEU A 1 218 ? 11.969 -10.025 -5.698 1.00 89.00 218 LEU A CA 1
ATOM 1757 C C . LEU A 1 218 ? 11.854 -8.520 -5.448 1.00 89.00 218 LEU A C 1
ATOM 1759 O O . LEU A 1 218 ? 11.726 -8.115 -4.296 1.00 89.00 218 LEU A O 1
ATOM 1763 N N . LEU A 1 219 ? 11.765 -7.718 -6.514 1.00 89.69 219 LEU A N 1
ATOM 1764 C CA . LEU A 1 219 ? 11.474 -6.287 -6.412 1.00 89.69 219 LEU A CA 1
ATOM 1765 C C . LEU A 1 219 ? 10.155 -6.039 -5.665 1.00 89.69 219 LEU A C 1
ATOM 1767 O O . LEU A 1 219 ? 10.104 -5.208 -4.761 1.00 89.69 219 LEU A O 1
ATOM 1771 N N . TYR A 1 220 ? 9.089 -6.770 -6.012 1.00 91.69 220 TYR A N 1
ATOM 1772 C CA . TYR A 1 220 ? 7.807 -6.633 -5.319 1.00 91.69 220 TYR A CA 1
ATOM 1773 C C . TYR A 1 220 ? 7.936 -6.951 -3.826 1.00 91.69 220 TYR A C 1
ATOM 1775 O O . TYR A 1 220 ? 7.388 -6.231 -2.994 1.00 91.69 220 TYR A O 1
ATOM 1783 N N . PHE A 1 221 ? 8.682 -7.999 -3.468 1.00 92.25 221 PHE A N 1
ATOM 1784 C CA . PHE A 1 221 ? 8.903 -8.381 -2.074 1.00 92.25 221 PHE A CA 1
ATOM 1785 C C . PHE A 1 221 ? 9.724 -7.337 -1.296 1.00 92.25 221 PHE A C 1
ATOM 1787 O O . PHE A 1 221 ? 9.408 -7.031 -0.143 1.00 92.25 221 PHE A O 1
ATOM 1794 N N . GLU A 1 222 ? 10.734 -6.737 -1.927 1.00 93.06 222 GLU A N 1
ATOM 1795 C CA . GLU A 1 222 ? 11.525 -5.642 -1.351 1.00 93.06 222 GLU A CA 1
ATOM 1796 C C . GLU A 1 222 ? 10.633 -4.413 -1.088 1.00 93.06 222 GLU A C 1
ATOM 1798 O O . GLU A 1 222 ? 10.588 -3.885 0.026 1.00 93.06 222 GLU A O 1
ATOM 1803 N N . MET A 1 223 ? 9.800 -4.042 -2.066 1.00 94.75 223 MET A N 1
ATOM 1804 C CA . MET A 1 223 ? 8.822 -2.954 -1.945 1.00 94.75 223 MET A CA 1
ATOM 1805 C C . MET A 1 223 ? 7.691 -3.270 -0.954 1.00 94.75 223 MET A C 1
ATOM 1807 O O . MET A 1 223 ? 7.152 -2.377 -0.298 1.00 94.75 223 MET A O 1
ATOM 1811 N N . MET A 1 224 ? 7.320 -4.543 -0.805 1.00 94.94 224 MET A N 1
ATOM 1812 C CA . MET A 1 224 ? 6.390 -5.005 0.226 1.00 94.94 224 MET A CA 1
ATOM 1813 C C . MET A 1 224 ? 6.994 -4.855 1.619 1.00 94.94 224 MET A C 1
ATOM 1815 O O . MET A 1 224 ? 6.310 -4.388 2.525 1.00 94.94 224 MET A O 1
ATOM 1819 N N . THR A 1 225 ? 8.273 -5.185 1.780 1.00 94.88 225 THR A N 1
ATOM 1820 C CA . THR A 1 225 ? 8.998 -5.017 3.045 1.00 94.88 225 THR A CA 1
ATOM 1821 C C . THR A 1 225 ? 9.108 -3.538 3.420 1.00 94.88 225 THR A C 1
ATOM 1823 O O . THR A 1 225 ? 8.875 -3.186 4.580 1.00 94.88 225 THR A O 1
ATOM 1826 N N . LEU A 1 226 ? 9.362 -2.662 2.438 1.00 95.62 226 LEU A N 1
ATOM 1827 C CA . LEU A 1 226 ? 9.279 -1.208 2.608 1.00 95.62 226 LEU A CA 1
ATOM 1828 C C . LEU A 1 226 ? 7.878 -0.795 3.082 1.00 95.62 226 LEU A C 1
ATOM 1830 O O . LEU A 1 226 ? 7.753 -0.168 4.128 1.00 95.62 226 LEU A O 1
ATOM 1834 N N . SER A 1 227 ? 6.825 -1.216 2.375 1.00 96.69 227 SER A N 1
ATOM 1835 C CA . SER A 1 227 ? 5.436 -0.898 2.730 1.00 96.69 227 SER A CA 1
ATOM 1836 C C . SER A 1 227 ? 5.060 -1.372 4.137 1.00 96.69 227 SER A C 1
ATOM 1838 O O . SER A 1 227 ? 4.474 -0.609 4.898 1.00 96.69 227 SER A O 1
ATOM 1840 N N . ILE A 1 228 ? 5.424 -2.597 4.529 1.00 96.00 228 ILE A N 1
ATOM 1841 C CA . ILE A 1 228 ? 5.183 -3.107 5.887 1.00 96.00 228 ILE A CA 1
ATOM 1842 C C . ILE A 1 228 ? 5.907 -2.225 6.909 1.00 96.00 228 ILE A C 1
ATOM 1844 O O . ILE A 1 228 ? 5.278 -1.763 7.855 1.00 96.00 228 ILE A O 1
ATOM 1848 N N . SER A 1 229 ? 7.190 -1.929 6.689 1.00 96.25 229 SER A N 1
ATOM 1849 C CA . SER A 1 229 ? 8.005 -1.115 7.603 1.00 96.25 229 SER A CA 1
ATOM 1850 C C . SER A 1 229 ? 7.482 0.317 7.750 1.00 96.25 229 SER A C 1
ATOM 1852 O O . SER A 1 229 ? 7.509 0.885 8.844 1.00 96.25 229 SER A O 1
ATOM 1854 N N . THR A 1 230 ? 6.990 0.910 6.659 1.00 96.38 230 THR A N 1
ATOM 1855 C CA . THR A 1 230 ? 6.327 2.220 6.662 1.00 96.38 230 THR A CA 1
ATOM 1856 C C . THR A 1 230 ? 4.982 2.147 7.378 1.00 96.38 230 THR A C 1
ATOM 1858 O O . THR A 1 230 ? 4.659 3.024 8.177 1.00 96.38 230 THR A O 1
ATOM 1861 N N . ALA A 1 231 ? 4.199 1.095 7.131 1.00 95.50 231 ALA A N 1
ATOM 1862 C CA . ALA A 1 231 ? 2.892 0.914 7.748 1.00 95.50 231 ALA A CA 1
ATOM 1863 C C . ALA A 1 231 ? 2.968 0.632 9.247 1.00 95.50 231 ALA A C 1
ATOM 1865 O O . ALA A 1 231 ? 2.024 0.945 9.966 1.00 95.50 231 ALA A O 1
ATOM 1866 N N . THR A 1 232 ? 4.055 0.038 9.731 1.00 95.19 232 THR A N 1
ATOM 1867 C CA . THR A 1 232 ? 4.307 -0.153 11.163 1.00 95.19 232 THR A CA 1
ATOM 1868 C C . THR A 1 232 ? 5.031 1.030 11.796 1.00 95.19 232 THR A C 1
ATOM 1870 O O . THR A 1 232 ? 5.289 0.997 12.995 1.00 95.19 232 THR A O 1
ATOM 1873 N N . LEU A 1 233 ? 5.354 2.071 11.015 1.00 92.88 233 LEU A N 1
ATOM 1874 C CA . LEU A 1 233 ? 6.136 3.239 11.439 1.00 92.88 233 LEU A CA 1
ATOM 1875 C C . LEU A 1 233 ? 7.539 2.877 11.971 1.00 92.88 233 LEU A C 1
ATOM 1877 O O . LEU A 1 233 ? 8.187 3.701 12.607 1.00 92.88 233 LEU A O 1
ATOM 1881 N N . CYS A 1 234 ? 8.034 1.663 11.698 1.00 90.81 234 CYS A N 1
ATOM 1882 C CA . CYS A 1 234 ? 9.355 1.220 12.148 1.00 90.81 234 CYS A CA 1
ATOM 1883 C C . CYS A 1 234 ? 10.491 1.787 11.286 1.00 90.81 234 CYS A C 1
ATOM 1885 O O . CYS A 1 234 ? 11.633 1.797 11.728 1.00 90.81 234 CYS A O 1
ATOM 1887 N N . GLY A 1 235 ? 10.201 2.224 10.053 1.00 81.94 235 GLY A N 1
ATOM 1888 C CA . GLY A 1 235 ? 11.170 2.924 9.197 1.00 81.94 235 GLY A CA 1
ATOM 1889 C C . GLY A 1 235 ? 12.418 2.114 8.813 1.00 81.94 235 GLY A C 1
ATOM 1890 O O . GLY A 1 235 ? 13.397 2.692 8.363 1.00 81.94 235 GLY A O 1
ATOM 1891 N N . ALA A 1 236 ? 12.401 0.789 8.970 1.00 73.75 236 ALA A N 1
ATOM 1892 C CA . ALA A 1 236 ? 13.592 -0.064 8.896 1.00 73.75 236 ALA A CA 1
ATOM 1893 C C . ALA A 1 236 ? 14.086 -0.394 7.471 1.00 73.75 236 ALA A C 1
ATOM 1895 O O . ALA A 1 236 ? 14.924 -1.277 7.302 1.00 73.75 236 ALA A O 1
ATOM 1896 N N . SER A 1 237 ? 13.566 0.267 6.436 1.00 82.88 237 SER A N 1
ATOM 1897 C CA . SER A 1 237 ? 13.987 -0.012 5.063 1.00 82.88 237 SER A CA 1
ATOM 1898 C C . SER A 1 237 ? 15.175 0.862 4.674 1.00 82.88 237 SER A C 1
ATOM 1900 O O . SER A 1 237 ? 15.153 2.076 4.852 1.00 82.88 237 SER A O 1
ATOM 1902 N N . THR A 1 238 ? 16.200 0.242 4.092 1.00 89.56 238 THR A N 1
ATOM 1903 C CA . THR A 1 238 ? 17.342 0.928 3.471 1.00 89.56 238 THR A CA 1
ATOM 1904 C C . THR A 1 238 ? 16.956 1.697 2.207 1.00 89.56 238 THR A C 1
ATOM 1906 O O . THR A 1 238 ? 17.744 2.512 1.726 1.00 89.56 238 THR A O 1
ATOM 1909 N N . ILE A 1 239 ? 15.763 1.440 1.660 1.00 93.00 239 ILE A N 1
ATOM 1910 C CA . ILE A 1 239 ? 15.259 2.079 0.450 1.00 93.00 239 ILE A CA 1
ATOM 1911 C C . ILE A 1 239 ? 14.760 3.477 0.797 1.00 93.00 239 ILE A C 1
ATOM 1913 O O . ILE A 1 239 ? 13.833 3.642 1.593 1.00 93.00 239 ILE A O 1
ATOM 1917 N N . THR A 1 240 ? 15.335 4.490 0.153 1.00 94.19 240 THR A N 1
ATOM 1918 C CA . THR A 1 240 ? 14.925 5.885 0.344 1.00 94.19 240 THR A CA 1
ATOM 1919 C C . THR A 1 240 ? 14.373 6.486 -0.951 1.00 94.19 240 THR A C 1
ATOM 1921 O O . THR A 1 240 ? 14.879 6.203 -2.042 1.00 94.19 240 THR A O 1
ATOM 1924 N N . PRO A 1 241 ? 13.306 7.301 -0.877 1.00 95.69 241 PRO A N 1
ATOM 1925 C CA . PRO A 1 241 ? 12.779 7.996 -2.044 1.00 95.69 241 PRO A CA 1
ATOM 1926 C C . PRO A 1 241 ? 13.756 9.097 -2.480 1.00 95.69 241 PRO A C 1
ATOM 1928 O O . PRO A 1 241 ? 14.181 9.914 -1.665 1.00 95.69 241 PRO A O 1
ATOM 1931 N N . LYS A 1 242 ? 14.091 9.163 -3.773 1.00 96.06 242 LYS A N 1
ATOM 1932 C CA . LYS A 1 242 ? 14.884 10.273 -4.338 1.00 96.06 242 LYS A CA 1
ATOM 1933 C C . LYS A 1 242 ? 14.005 11.420 -4.826 1.00 96.06 242 LYS A C 1
ATOM 1935 O O . LYS A 1 242 ? 14.391 12.582 -4.733 1.00 96.06 242 LYS A O 1
ATOM 1940 N N . HIS A 1 243 ? 12.819 11.104 -5.343 1.00 95.81 243 HIS A N 1
ATOM 1941 C CA . HIS A 1 243 ? 11.885 12.103 -5.854 1.00 95.81 243 HIS A CA 1
ATOM 1942 C C . HIS A 1 243 ? 10.781 12.449 -4.858 1.00 95.81 243 HIS A C 1
ATOM 1944 O O . HIS A 1 243 ? 10.287 11.601 -4.114 1.00 95.81 243 HIS A O 1
ATOM 1950 N N . TRP A 1 244 ? 10.341 13.708 -4.910 1.00 96.50 244 TRP A N 1
ATOM 1951 C CA . TRP A 1 244 ? 9.341 14.272 -4.002 1.00 96.50 244 TRP A CA 1
ATOM 1952 C C . TRP A 1 244 ? 8.003 13.516 -4.023 1.00 96.50 244 TRP A C 1
ATOM 1954 O O . TRP A 1 244 ? 7.348 13.401 -2.989 1.00 96.50 244 TRP A O 1
ATOM 1964 N N . TYR A 1 245 ? 7.599 12.970 -5.175 1.00 95.88 245 TYR A N 1
ATOM 1965 C CA . TYR A 1 245 ? 6.332 12.251 -5.306 1.00 95.88 245 TYR A CA 1
ATOM 1966 C C . TYR A 1 245 ? 6.351 10.913 -4.550 1.00 95.88 245 TYR A C 1
ATOM 1968 O O . TYR A 1 245 ? 5.362 10.566 -3.909 1.00 95.88 245 TYR A O 1
ATOM 1976 N N . ASN A 1 246 ? 7.482 10.195 -4.540 1.00 95.69 246 ASN A N 1
ATOM 1977 C CA . ASN A 1 246 ? 7.644 8.966 -3.757 1.00 95.69 246 ASN A CA 1
ATOM 1978 C C . ASN A 1 246 ? 7.577 9.269 -2.252 1.00 95.69 246 ASN A C 1
ATOM 1980 O O . ASN A 1 246 ? 6.908 8.550 -1.507 1.00 95.69 246 ASN A O 1
ATOM 1984 N N . SER A 1 247 ? 8.180 10.382 -1.820 1.00 96.38 247 SER A N 1
ATOM 1985 C CA . SER A 1 247 ? 8.067 10.872 -0.441 1.00 96.38 247 SER A CA 1
ATOM 1986 C C . SER A 1 247 ? 6.619 11.191 -0.063 1.00 96.38 247 SER A C 1
ATOM 1988 O O . SER A 1 247 ? 6.172 10.809 1.014 1.00 96.38 247 SER A O 1
ATOM 1990 N N . LEU A 1 248 ? 5.852 11.824 -0.958 1.00 96.69 248 LEU A N 1
ATOM 1991 C CA . LEU A 1 248 ? 4.434 12.121 -0.731 1.00 96.69 248 LEU A CA 1
ATOM 1992 C C . LEU A 1 248 ? 3.627 10.826 -0.529 1.00 96.69 248 LEU A C 1
ATOM 1994 O O . LEU A 1 248 ? 2.855 10.721 0.424 1.00 96.69 248 LEU A O 1
ATOM 1998 N N . ILE A 1 249 ? 3.846 9.811 -1.371 1.00 95.56 249 ILE A N 1
ATOM 1999 C CA . ILE A 1 249 ? 3.168 8.510 -1.249 1.00 95.56 249 ILE A CA 1
ATOM 2000 C C . ILE A 1 249 ? 3.503 7.842 0.097 1.00 95.56 249 ILE A C 1
ATOM 2002 O O . ILE A 1 249 ? 2.596 7.352 0.771 1.00 95.56 249 ILE A O 1
ATOM 2006 N N . LEU A 1 250 ? 4.771 7.861 0.526 1.00 96.12 250 LEU A N 1
ATOM 2007 C CA . LEU A 1 250 ? 5.191 7.385 1.854 1.00 96.12 250 LEU A CA 1
ATOM 2008 C C . LEU A 1 250 ? 4.493 8.148 2.987 1.00 96.12 250 LEU A C 1
ATOM 2010 O O . LEU A 1 250 ? 3.959 7.525 3.903 1.00 96.12 250 LEU A O 1
ATOM 2014 N N . CYS A 1 251 ? 4.429 9.480 2.913 1.00 96.38 251 CYS A N 1
ATOM 2015 C CA . CYS A 1 251 ? 3.725 10.299 3.901 1.00 96.38 251 CYS A CA 1
ATOM 2016 C C . CYS A 1 251 ? 2.238 9.937 4.002 1.00 96.38 251 CYS A C 1
ATOM 2018 O O . CYS A 1 251 ? 1.714 9.807 5.108 1.00 96.38 251 CYS A O 1
ATOM 2020 N N . VAL A 1 252 ? 1.562 9.727 2.868 1.00 95.44 252 VAL A N 1
ATOM 2021 C CA . VAL A 1 252 ? 0.151 9.309 2.850 1.00 95.44 252 VAL A CA 1
ATOM 2022 C C . VAL A 1 252 ? -0.013 7.929 3.484 1.00 95.44 252 VAL A C 1
ATOM 2024 O O . VAL A 1 252 ? -0.929 7.739 4.284 1.00 95.44 252 VAL A O 1
ATOM 2027 N N . GLN A 1 253 ? 0.876 6.978 3.188 1.00 95.81 253 GLN A N 1
ATOM 2028 C CA . GLN A 1 253 ? 0.830 5.661 3.820 1.00 95.81 253 GLN A CA 1
ATOM 2029 C C . GLN A 1 253 ? 1.027 5.743 5.338 1.00 95.81 253 GLN A C 1
ATOM 2031 O O . GLN A 1 253 ? 0.277 5.105 6.082 1.00 95.81 253 GLN A O 1
ATOM 2036 N N . MET A 1 254 ? 2.004 6.525 5.808 1.00 95.88 254 MET A N 1
ATOM 2037 C CA . MET A 1 254 ? 2.245 6.724 7.241 1.00 95.88 254 MET A CA 1
ATOM 2038 C C . MET A 1 254 ? 1.035 7.360 7.926 1.00 95.88 254 MET A C 1
ATOM 2040 O O . MET A 1 254 ? 0.614 6.884 8.978 1.00 95.88 254 MET A O 1
ATOM 2044 N N . LEU A 1 255 ? 0.424 8.376 7.307 1.00 94.62 255 LEU A N 1
ATOM 2045 C CA . LEU A 1 255 ? -0.769 9.037 7.836 1.00 94.62 255 LEU A CA 1
ATOM 2046 C C . LEU A 1 255 ? -1.947 8.063 7.957 1.00 94.62 255 LEU A C 1
ATOM 2048 O O . LEU A 1 255 ? -2.584 7.988 9.007 1.00 94.62 255 LEU A O 1
ATOM 2052 N N . LEU A 1 256 ? -2.212 7.278 6.908 1.00 91.88 256 LEU A N 1
ATOM 2053 C CA . LEU A 1 256 ? -3.261 6.258 6.936 1.00 91.88 256 LEU A CA 1
ATOM 2054 C C . LEU A 1 256 ? -2.986 5.209 8.016 1.00 91.88 256 LEU A C 1
ATOM 2056 O O . LEU A 1 256 ? -3.890 4.842 8.762 1.00 91.88 256 LEU A O 1
ATOM 2060 N N . SER A 1 257 ? -1.739 4.759 8.136 1.00 94.19 257 SER A N 1
ATOM 2061 C CA . SER A 1 257 ? -1.341 3.756 9.127 1.00 94.19 257 SER A CA 1
ATOM 2062 C C . SER A 1 257 ? -1.483 4.275 10.555 1.00 94.19 257 SER A C 1
ATOM 2064 O O . SER A 1 257 ? -2.016 3.574 11.411 1.00 94.19 257 SER A O 1
ATOM 2066 N N . TYR A 1 258 ? -1.118 5.533 10.798 1.00 94.31 258 TYR A N 1
ATOM 2067 C CA . TYR A 1 258 ? -1.355 6.207 12.070 1.00 94.31 258 TYR A CA 1
ATOM 2068 C C . TYR A 1 258 ? -2.850 6.282 12.412 1.00 94.31 258 TYR A C 1
ATOM 2070 O O . TYR A 1 258 ? -3.244 5.928 13.523 1.00 94.31 258 TYR A O 1
ATOM 2078 N N . MET A 1 259 ? -3.704 6.661 11.452 1.00 90.94 259 MET A N 1
ATOM 2079 C CA . MET A 1 259 ? -5.161 6.658 11.650 1.00 90.94 259 MET A CA 1
ATOM 2080 C C . MET A 1 259 ? -5.693 5.259 11.984 1.00 90.94 259 MET A C 1
ATOM 2082 O O . MET A 1 259 ? -6.587 5.120 12.828 1.00 90.94 259 MET A O 1
ATOM 2086 N N . TYR A 1 260 ? -5.137 4.215 11.358 1.00 90.69 260 TYR A N 1
ATOM 2087 C CA . TYR A 1 260 ? -5.489 2.840 11.690 1.00 90.69 260 TYR A CA 1
ATOM 2088 C C . TYR A 1 260 ? -5.061 2.479 13.126 1.00 90.69 260 TYR A C 1
ATOM 2090 O O . TYR A 1 260 ? -5.871 1.967 13.899 1.00 90.69 260 TYR A O 1
ATOM 2098 N N . PHE A 1 261 ? -3.835 2.799 13.540 1.00 91.06 261 PHE A N 1
ATOM 2099 C CA . PHE A 1 261 ? -3.391 2.546 14.915 1.00 91.06 261 PHE A CA 1
ATOM 2100 C C . PHE A 1 261 ? -4.222 3.298 15.957 1.00 91.06 261 PHE A C 1
ATOM 2102 O O . PHE A 1 261 ? -4.639 2.697 16.946 1.00 91.06 261 PHE A O 1
ATOM 2109 N N . ALA A 1 262 ? -4.534 4.573 15.720 1.00 90.56 262 ALA A N 1
ATOM 2110 C CA . ALA A 1 262 ? -5.386 5.363 16.607 1.00 90.56 262 ALA A CA 1
ATOM 2111 C C . ALA A 1 262 ? -6.776 4.728 16.774 1.00 90.56 262 ALA A C 1
ATOM 2113 O O . ALA A 1 262 ? -7.284 4.605 17.889 1.00 90.56 262 ALA A O 1
ATOM 2114 N N . SER A 1 263 ? -7.359 4.245 15.672 1.00 89.31 263 SER A N 1
ATOM 2115 C CA . SER A 1 263 ? -8.651 3.556 15.706 1.00 89.31 263 SER A CA 1
ATOM 2116 C C . SER A 1 263 ? -8.572 2.242 16.496 1.00 89.31 263 SER A C 1
ATOM 2118 O O . SER A 1 263 ? -9.450 1.974 17.313 1.00 89.31 263 SER A O 1
ATOM 2120 N N . LEU A 1 264 ? -7.507 1.448 16.332 1.00 87.19 264 LEU A N 1
ATOM 2121 C CA . LEU A 1 264 ? -7.304 0.222 17.118 1.00 87.19 264 LEU A CA 1
ATOM 2122 C C . LEU A 1 264 ? -7.154 0.499 18.613 1.00 87.19 264 LEU A C 1
ATOM 2124 O O . LEU A 1 264 ? -7.754 -0.214 19.415 1.00 87.19 264 LEU A O 1
ATOM 2128 N N . MET A 1 265 ? -6.390 1.529 18.986 1.00 88.31 265 MET A N 1
ATOM 2129 C CA . MET A 1 265 ? -6.225 1.920 20.389 1.00 88.31 265 MET A CA 1
ATOM 2130 C C . MET A 1 265 ? -7.561 2.342 21.004 1.00 88.31 265 MET A C 1
ATOM 2132 O O . MET A 1 265 ? -7.899 1.866 22.084 1.00 88.31 265 MET A O 1
ATOM 2136 N N . SER A 1 266 ? -8.360 3.138 20.282 1.00 86.25 266 SER A N 1
ATOM 2137 C CA . SER A 1 266 ? -9.686 3.559 20.756 1.00 86.25 266 SER A CA 1
ATOM 2138 C C . SER A 1 266 ? -10.619 2.373 21.030 1.00 86.25 266 SER A C 1
ATOM 2140 O O . SER A 1 266 ? -11.314 2.350 22.040 1.00 86.25 266 SER A O 1
ATOM 2142 N N . MET A 1 267 ? -10.564 1.336 20.188 1.00 83.19 267 MET A N 1
ATOM 2143 C CA . MET A 1 267 ? -11.354 0.113 20.363 1.00 83.19 267 MET A CA 1
ATOM 2144 C C . MET A 1 267 ? -10.818 -0.799 21.478 1.00 83.19 267 MET A C 1
ATOM 2146 O O . MET A 1 267 ? -11.551 -1.639 22.001 1.00 83.19 267 MET A O 1
ATOM 2150 N N . GLY A 1 268 ? -9.526 -0.701 21.798 1.00 82.94 268 GLY A N 1
ATOM 2151 C CA . GLY A 1 268 ? -8.887 -1.488 22.851 1.00 82.94 268 GLY A CA 1
ATOM 2152 C C . GLY A 1 268 ? -9.301 -1.038 24.250 1.00 82.94 268 GLY A C 1
ATOM 2153 O O . GLY A 1 268 ? -9.567 -1.883 25.102 1.00 82.94 268 GLY A O 1
ATOM 2154 N N . SER A 1 269 ? -9.411 0.276 24.466 1.00 80.62 269 SER A N 1
ATOM 2155 C CA . SER A 1 269 ? -9.753 0.860 25.769 1.00 80.62 269 SER A CA 1
ATOM 2156 C C . SER A 1 269 ? -11.152 0.475 26.259 1.00 80.62 269 SER A C 1
ATOM 2158 O O . SER A 1 269 ? -11.325 0.204 27.441 1.00 80.62 269 SER A O 1
ATOM 2160 N N . GLU A 1 270 ? -12.135 0.349 25.365 1.00 73.44 270 GLU A N 1
ATOM 2161 C CA . GLU A 1 270 ? -13.515 -0.003 25.743 1.00 73.44 270 GLU A CA 1
ATOM 2162 C C . GLU A 1 270 ? -13.663 -1.442 26.266 1.00 73.44 270 GLU A C 1
ATOM 2164 O O . GLU A 1 270 ? -14.634 -1.759 26.946 1.00 73.44 270 GLU A O 1
ATOM 2169 N N . SER A 1 271 ? -12.708 -2.331 25.967 1.00 67.06 271 SER A N 1
ATOM 2170 C CA . SER A 1 271 ? -12.764 -3.728 26.424 1.00 67.06 271 SER A CA 1
ATOM 2171 C C . SER A 1 271 ? -12.234 -3.920 27.855 1.00 67.06 271 SER A C 1
ATOM 2173 O O . SER A 1 271 ? -12.384 -5.011 28.397 1.00 67.06 271 SER A O 1
ATOM 2175 N N . GLY A 1 272 ? -11.578 -2.909 28.442 1.00 62.91 272 GLY A N 1
ATOM 2176 C CA . GLY A 1 272 ? -10.885 -3.017 29.733 1.00 62.91 272 GLY A CA 1
ATOM 2177 C C . GLY A 1 272 ? -11.740 -2.712 30.967 1.00 62.91 272 GLY A C 1
ATOM 2178 O O . GLY A 1 272 ? -11.473 -3.273 32.024 1.00 62.91 272 GLY A O 1
ATOM 2179 N N . ASP A 1 273 ? -12.781 -1.885 30.834 1.00 58.91 273 ASP A N 1
ATOM 2180 C CA . ASP A 1 273 ? -13.599 -1.428 31.975 1.00 58.91 273 ASP A CA 1
ATOM 2181 C C . ASP A 1 273 ? -14.866 -2.250 32.211 1.00 58.91 273 ASP A C 1
ATOM 2183 O O . ASP A 1 273 ? -15.574 -2.055 33.200 1.00 58.91 273 ASP A O 1
ATOM 2187 N N . GLN A 1 274 ? -15.140 -3.233 31.356 1.00 50.50 274 GLN A N 1
ATOM 2188 C CA . GLN A 1 274 ? -16.151 -4.233 31.660 1.00 50.50 274 GLN A CA 1
ATOM 2189 C C . GLN A 1 274 ? -15.494 -5.334 32.493 1.00 50.50 274 GLN A C 1
ATOM 2191 O O . GLN A 1 274 ? -15.289 -6.459 32.035 1.00 50.50 274 GLN A O 1
ATOM 2196 N N . ALA A 1 275 ? -15.144 -4.986 33.738 1.00 54.69 275 ALA A N 1
ATOM 2197 C CA . ALA A 1 275 ? -15.002 -5.991 34.780 1.00 54.69 275 ALA A CA 1
ATOM 2198 C C . ALA A 1 275 ? -16.242 -6.892 34.673 1.00 54.69 275 ALA A C 1
ATOM 2200 O O . ALA A 1 275 ? -17.354 -6.353 34.579 1.00 54.69 275 ALA A O 1
ATOM 2201 N N . PRO A 1 276 ? -16.078 -8.227 34.582 1.00 58.66 276 PRO A N 1
ATOM 2202 C CA . PRO A 1 276 ? -17.223 -9.120 34.515 1.00 58.66 276 PRO A CA 1
ATOM 2203 C C . PRO A 1 276 ? -18.167 -8.701 35.641 1.00 58.66 276 PRO A C 1
ATOM 2205 O O . PRO A 1 276 ? -17.670 -8.507 36.758 1.00 58.66 276 PRO A O 1
ATOM 2208 N N . PRO A 1 277 ? -19.464 -8.458 35.351 1.00 60.72 277 PRO A N 1
ATOM 2209 C CA . PRO A 1 277 ? -20.406 -8.065 36.386 1.00 60.72 277 PRO A CA 1
ATOM 2210 C C . PRO A 1 277 ? -20.195 -9.040 37.530 1.00 60.72 277 PRO A C 1
ATOM 2212 O O . PRO A 1 277 ? -20.165 -10.254 37.290 1.00 60.72 277 PRO A O 1
ATOM 2215 N N . ALA A 1 278 ? -19.893 -8.496 38.715 1.00 65.69 278 ALA A N 1
ATOM 2216 C CA . ALA A 1 278 ? -19.632 -9.312 39.887 1.00 65.69 278 ALA A CA 1
ATOM 2217 C C . ALA A 1 278 ? -20.729 -10.380 39.928 1.00 65.69 278 ALA A C 1
ATOM 2219 O O . ALA A 1 278 ? -21.892 -10.023 39.700 1.00 65.69 278 ALA A O 1
ATOM 2220 N N . PRO A 1 279 ? -20.374 -11.671 40.087 1.00 68.44 279 PRO A N 1
ATOM 2221 C CA . PRO A 1 279 ? -21.379 -12.720 40.126 1.00 68.44 279 PRO A CA 1
ATOM 2222 C C . PRO A 1 279 ? -22.465 -12.260 41.101 1.00 68.44 279 PRO A C 1
ATOM 2224 O O . PRO A 1 279 ? -22.092 -11.783 42.181 1.00 68.44 279 PRO A O 1
ATOM 2227 N N . PRO A 1 280 ? -23.750 -12.294 40.696 1.00 60.97 280 PRO A N 1
ATOM 2228 C CA . PRO A 1 280 ? -24.832 -11.769 41.513 1.00 60.97 280 PRO A CA 1
ATOM 2229 C C . PRO A 1 280 ? -24.654 -12.326 42.919 1.00 60.97 280 PRO A C 1
ATOM 2231 O O . PRO A 1 280 ? -24.449 -13.532 43.104 1.00 60.97 280 PRO A O 1
ATOM 2234 N N . SER A 1 281 ? -24.602 -11.436 43.909 1.00 67.12 281 SER A N 1
ATOM 2235 C CA . SER A 1 281 ? -24.575 -11.853 45.305 1.00 67.12 281 SER A CA 1
ATOM 2236 C C . SER A 1 281 ? -25.731 -12.828 45.505 1.00 67.12 281 SER A C 1
ATOM 2238 O O . SER A 1 281 ? -26.834 -12.543 45.049 1.00 67.12 281 SER A O 1
ATOM 2240 N N . ARG A 1 282 ? -25.484 -13.973 46.159 1.00 66.31 282 ARG A N 1
ATOM 2241 C CA . ARG A 1 282 ? -26.468 -15.062 46.358 1.00 66.31 282 ARG A CA 1
ATOM 2242 C C . ARG A 1 282 ? -27.850 -14.592 46.843 1.00 66.31 282 ARG A C 1
ATOM 2244 O O . ARG A 1 282 ? -28.830 -15.283 46.617 1.00 66.31 282 ARG A O 1
ATOM 2251 N N . GLU A 1 283 ? -27.932 -13.415 47.453 1.00 66.19 283 GLU A N 1
ATOM 2252 C CA . GLU A 1 283 ? -29.180 -12.779 47.880 1.00 66.19 283 GLU A CA 1
ATOM 2253 C C . GLU A 1 283 ? -30.107 -12.358 46.715 1.00 66.19 283 GLU A C 1
ATOM 2255 O O . GLU A 1 283 ? -31.323 -12.403 46.874 1.00 66.19 283 GLU A O 1
ATOM 2260 N N . GLU A 1 284 ? -29.586 -12.019 45.528 1.00 58.22 284 GLU A N 1
ATOM 2261 C CA . GLU A 1 284 ? -30.418 -11.682 44.354 1.00 58.22 284 GLU A CA 1
ATOM 2262 C C . GLU A 1 284 ? -30.941 -12.926 43.614 1.00 58.22 284 GLU A C 1
ATOM 2264 O O . GLU A 1 284 ? -32.035 -12.884 43.045 1.00 58.22 284 GLU A O 1
ATOM 2269 N N . GLU A 1 285 ? -30.220 -14.057 43.655 1.00 59.75 285 GLU A N 1
ATOM 2270 C CA . GLU A 1 285 ? -30.710 -15.323 43.081 1.00 59.75 285 GLU A CA 1
ATOM 2271 C C . GLU A 1 285 ? -31.937 -15.851 43.842 1.00 59.75 285 GLU A C 1
ATOM 2273 O O . GLU A 1 285 ? -32.881 -16.351 43.219 1.00 59.75 285 GLU A O 1
ATOM 2278 N N . ASP A 1 286 ? -31.975 -15.677 45.166 1.00 67.12 286 ASP A N 1
ATOM 2279 C CA . ASP A 1 286 ? -33.120 -16.073 45.991 1.00 67.12 286 ASP A CA 1
ATOM 2280 C C . ASP A 1 286 ? -34.346 -15.171 45.741 1.00 67.12 286 ASP A C 1
ATOM 2282 O O . ASP A 1 286 ? -35.484 -15.654 45.690 1.00 67.12 286 ASP A O 1
ATOM 2286 N N . GLU A 1 287 ? -34.137 -13.875 45.487 1.00 69.44 287 GLU A N 1
ATOM 2287 C CA . GLU A 1 287 ? -35.228 -12.934 45.216 1.00 69.44 287 GLU A CA 1
ATOM 2288 C C . GLU A 1 287 ? -35.812 -13.095 43.797 1.00 69.44 287 GLU A C 1
ATOM 2290 O O . GLU A 1 287 ? -37.035 -13.032 43.605 1.00 69.44 287 GLU A O 1
ATOM 2295 N N . GLU A 1 288 ? -34.976 -13.372 42.787 1.00 68.06 288 GLU A N 1
ATOM 2296 C CA . GLU A 1 288 ? -35.451 -13.629 41.421 1.00 68.06 288 GLU A CA 1
ATOM 2297 C C . GLU A 1 288 ? -36.130 -15.006 41.297 1.00 68.06 288 GLU A C 1
ATOM 2299 O O . GLU A 1 288 ? -37.141 -15.144 40.595 1.00 68.06 288 GLU A O 1
ATOM 2304 N N . SER A 1 289 ? -35.650 -16.013 42.035 1.00 70.00 289 SER A N 1
ATOM 2305 C CA . SER A 1 289 ? -36.315 -17.319 42.146 1.00 70.00 289 SER A CA 1
ATOM 2306 C C . SER A 1 289 ? -37.699 -17.191 42.805 1.00 70.00 289 SER A C 1
ATOM 2308 O O . SER A 1 289 ? -38.681 -17.760 42.315 1.00 70.00 289 SER A O 1
ATOM 2310 N N . GLY A 1 290 ? -37.826 -16.335 43.828 1.00 68.19 290 GLY A N 1
ATOM 2311 C CA . GLY A 1 290 ? -39.109 -15.980 44.442 1.00 68.19 290 GLY A CA 1
ATOM 2312 C C . GLY A 1 290 ? -40.089 -15.303 43.473 1.00 68.19 290 GLY A C 1
ATOM 2313 O O . GLY A 1 290 ? -41.252 -15.708 43.386 1.00 68.19 290 GLY A O 1
ATOM 2314 N N . ARG A 1 291 ? -39.631 -14.325 42.675 1.00 69.69 291 ARG A N 1
ATOM 2315 C CA . ARG A 1 291 ? -40.485 -13.634 41.682 1.00 69.69 291 ARG A CA 1
ATOM 2316 C C . ARG A 1 291 ? -40.937 -14.536 40.533 1.00 69.69 291 ARG A C 1
ATOM 2318 O O . ARG A 1 291 ? -42.036 -14.362 40.005 1.00 69.69 291 ARG A O 1
ATOM 2325 N N . ARG A 1 292 ? -40.127 -15.518 40.127 1.00 71.44 292 ARG A N 1
ATOM 2326 C CA . ARG A 1 292 ? -40.527 -16.482 39.084 1.00 71.44 292 ARG A CA 1
ATOM 2327 C C . ARG A 1 292 ? -41.605 -17.451 39.566 1.00 71.44 292 ARG A C 1
ATOM 2329 O O . ARG A 1 292 ? -42.438 -17.874 38.762 1.00 71.44 292 ARG A O 1
ATOM 2336 N N . LEU A 1 293 ? -41.622 -17.778 40.857 1.00 68.19 293 LEU A N 1
ATOM 2337 C CA . LEU A 1 293 ? -42.660 -18.623 41.447 1.00 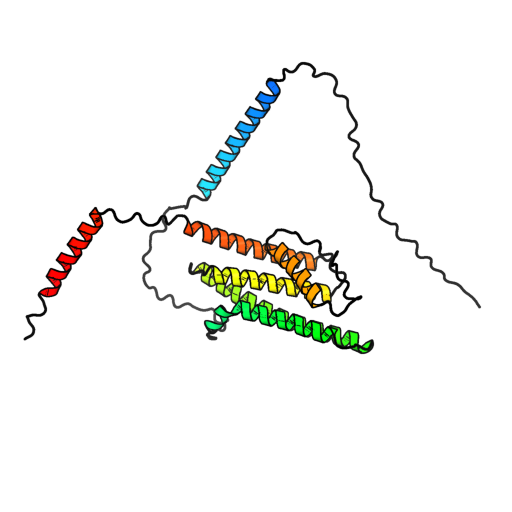68.19 293 LEU A CA 1
ATOM 2338 C C . LEU A 1 293 ? -43.998 -17.884 41.582 1.00 68.19 293 LEU A C 1
ATOM 2340 O O . LEU A 1 293 ? -45.036 -18.468 41.265 1.00 68.19 293 LEU A O 1
ATOM 2344 N N . THR A 1 294 ? -43.997 -16.599 41.947 1.00 67.31 294 THR A N 1
ATOM 2345 C CA . THR A 1 294 ? -45.239 -15.809 42.035 1.00 67.31 294 THR A CA 1
ATOM 2346 C C . THR A 1 294 ? -45.872 -15.563 40.665 1.00 67.31 294 THR A C 1
ATOM 2348 O O . THR A 1 294 ? -47.075 -15.762 40.503 1.00 67.31 294 THR A O 1
ATOM 2351 N N . HIS A 1 295 ? -45.078 -15.259 39.635 1.00 65.06 295 HIS A N 1
ATOM 2352 C CA . HIS A 1 295 ? -45.619 -15.002 38.294 1.00 65.06 295 HIS A CA 1
ATOM 2353 C C . HIS A 1 295 ? -46.207 -16.252 37.609 1.00 65.06 295 HIS A C 1
ATOM 2355 O O . HIS A 1 295 ? -47.075 -16.141 36.737 1.00 65.06 295 HIS A O 1
ATOM 2361 N N . ARG A 1 296 ? -45.754 -17.455 37.992 1.00 62.69 296 ARG A N 1
ATOM 2362 C CA . ARG A 1 296 ? -46.302 -18.723 37.484 1.00 62.69 296 ARG A CA 1
ATOM 2363 C C . ARG A 1 296 ? -47.630 -19.093 38.149 1.00 62.69 296 ARG A C 1
ATOM 2365 O O . ARG A 1 296 ? -48.451 -19.743 37.506 1.00 62.69 296 ARG A O 1
ATOM 2372 N N . ALA A 1 297 ? -47.854 -18.666 39.391 1.00 60.38 297 ALA A N 1
ATOM 2373 C CA . ALA A 1 297 ? -49.114 -18.897 40.092 1.00 60.38 297 ALA A CA 1
ATOM 2374 C C . ALA A 1 297 ? -50.271 -18.074 39.494 1.00 60.38 297 ALA A C 1
ATOM 2376 O O . ALA A 1 297 ? -51.378 -18.592 39.372 1.00 60.38 297 ALA A O 1
ATOM 2377 N N . GLU A 1 298 ? -50.022 -16.841 39.040 1.00 61.09 298 GLU A N 1
ATOM 2378 C CA . GLU A 1 298 ? -51.076 -16.003 38.444 1.00 61.09 298 GLU A CA 1
ATOM 2379 C C . GLU A 1 298 ? -51.501 -16.454 37.038 1.00 61.09 298 GLU A C 1
ATOM 2381 O O . GLU A 1 298 ? -52.682 -16.402 36.702 1.00 61.09 298 GLU A O 1
ATOM 2386 N N . ASN A 1 299 ? -50.578 -16.968 36.219 1.00 60.19 299 ASN A N 1
ATOM 2387 C CA . ASN A 1 299 ? -50.911 -17.388 34.851 1.00 60.19 299 ASN A CA 1
ATOM 2388 C C . ASN A 1 299 ? -51.556 -18.782 34.748 1.00 60.19 299 ASN A C 1
ATOM 2390 O O . ASN A 1 299 ? -52.065 -19.133 33.687 1.00 60.19 299 ASN A O 1
ATOM 2394 N N . GLY A 1 300 ? -51.568 -19.578 35.823 1.00 57.47 300 GLY A N 1
ATOM 2395 C CA . GLY A 1 300 ? -52.184 -20.912 35.831 1.00 57.47 300 GLY A CA 1
ATOM 2396 C C . GLY A 1 300 ? -53.706 -20.923 36.038 1.00 57.47 300 GLY A C 1
ATOM 2397 O O . GLY A 1 300 ? -54.334 -21.959 35.845 1.00 57.47 300 GLY A O 1
ATOM 2398 N N . GLY A 1 301 ? -54.315 -19.798 36.432 1.00 54.75 301 GLY A N 1
ATOM 2399 C CA . GLY A 1 301 ? -55.735 -19.741 36.807 1.00 54.75 301 GLY A CA 1
ATOM 2400 C C . GLY A 1 301 ? -56.728 -19.516 35.659 1.00 54.75 301 GLY A C 1
ATOM 2401 O O . GLY A 1 301 ? -57.925 -19.709 35.848 1.00 54.75 301 GLY A O 1
ATOM 2402 N N . SER A 1 302 ? -56.272 -19.117 34.466 1.00 55.81 302 SER A N 1
ATOM 2403 C CA . SER A 1 302 ? -57.174 -18.663 33.390 1.00 55.81 302 SER A CA 1
ATOM 2404 C C . SER A 1 302 ? -57.594 -19.754 32.392 1.00 55.81 302 SER A C 1
ATOM 2406 O O . SER A 1 302 ? -58.387 -19.471 31.491 1.00 55.81 302 SER A O 1
ATOM 2408 N N . GLU A 1 303 ? -57.091 -20.984 32.509 1.00 56.88 303 GLU A N 1
ATOM 2409 C CA . GLU A 1 303 ? -57.322 -22.025 31.491 1.00 56.88 303 GLU A CA 1
ATOM 2410 C C . GLU A 1 303 ? -58.543 -22.925 31.771 1.00 56.88 303 GLU A C 1
ATOM 2412 O O . GLU A 1 303 ? -58.963 -23.672 30.895 1.00 56.88 303 GLU A O 1
ATOM 2417 N N . TYR A 1 304 ? -59.190 -22.809 32.938 1.00 56.72 304 TYR A N 1
ATOM 2418 C CA . TYR A 1 304 ? -60.326 -23.673 33.315 1.00 56.72 304 TYR A CA 1
ATOM 2419 C C . TYR A 1 304 ? -61.726 -23.105 33.033 1.00 56.72 304 TYR A C 1
ATOM 2421 O O . TYR A 1 304 ? -62.719 -23.761 33.332 1.00 56.72 304 TYR A O 1
ATOM 2429 N N . GLN A 1 305 ? -61.843 -21.916 32.436 1.00 55.00 305 GLN A N 1
ATOM 2430 C CA . GLN A 1 305 ? -63.141 -21.255 32.213 1.00 55.00 305 GLN A CA 1
ATOM 2431 C C . GLN A 1 305 ? -63.585 -21.250 30.744 1.00 55.00 305 GLN A C 1
ATOM 2433 O O . GLN A 1 305 ? -64.327 -20.373 30.303 1.00 55.00 305 GLN A O 1
ATOM 2438 N N . ARG A 1 306 ? -63.101 -22.226 29.968 1.00 52.25 306 ARG A N 1
ATOM 2439 C CA . ARG A 1 306 ? -63.419 -22.378 28.545 1.00 52.25 306 ARG A CA 1
ATOM 2440 C C . ARG A 1 306 ? -63.770 -23.835 28.201 1.00 52.25 306 ARG A C 1
ATOM 2442 O O . ARG A 1 306 ? -63.163 -24.416 27.308 1.00 52.25 306 ARG A O 1
ATOM 2449 N N . ILE A 1 307 ? -64.726 -24.414 28.931 1.00 54.22 307 ILE A N 1
ATOM 2450 C CA . ILE A 1 307 ? -65.481 -25.621 28.545 1.00 54.22 307 ILE A CA 1
ATOM 2451 C C . ILE A 1 307 ? -66.959 -25.332 28.782 1.00 54.22 307 ILE A C 1
ATOM 2453 O O . ILE A 1 307 ? -67.269 -24.819 29.880 1.00 54.22 307 ILE A O 1
#

Nearest PDB structures (foldseek):
  8io3-assembly1_C  TM=3.372E-01  e=5.798E-01  Homo sapiens
  8t4m-assembly1_D  TM=3.940E-01  e=1.203E+00  Homo sapiens
  8uc7-assembly1_D  TM=4.159E-01  e=1.732E+00  Homo sapiens

Sequence (307 aa):
MESRTDRGMSPLGQPQPSDEYVTLDGKEGKGIKDMPLQVQSDLSTRQLETLLQNLDRTSAHVRAFLAPTDGHMRQEEPRRRRRRKICPAWWPCKCKLPKTLYKYMLVFTFILQLFNIVALTVLDAIPKSDQSRIETIVVSAIIMITLHLVNLVIVIMSTIKLSRQVYWHNVSKTFFLQNYLATVLLFSGIYSMTYRIDNNGWASVSLNLNDEPKMGFLLYFEMMTLSISTATLCGASTITPKHWYNSLILCVQMLLSYMYFASLMSMGSESGDQAPPAPPSREEEDEESGRRLTHRAENGGSEYQRI